Protein 8QJZ (pdb70)

Structure (mmCIF, N/CA/C/O backbone):
data_8QJZ
#
_entry.id   8QJZ
#
_cell.length_a   123.827
_cell.length_b   81.392
_cell.length_c   33.127
_cell.angle_alpha   90.00
_cell.angle_beta   100.32
_cell.angle_gamma   90.00
#
_symmetry.space_group_name_H-M   'C 1 2 1'
#
loop_
_entity.id
_entity.type
_entity.pdbx_description
1 polymer 'UDP-2,3-diacylglucosamine hydrolase'
2 non-polymer 'MANGANESE (II) ION'
3 non-polymer '(R)-((2R,3S,4R,5R,6R)-3-HYDROXY-2-(HYDROXYMETHYL)-5-((R)-3-HYDROXYTETRADECANAMIDO)-6-(PHOSPHONOOXY)TETRAHYDRO-2H-PYRAN-4-YL) 3-HYDROXYTETRADECANOATE'
4 water water
#
loop_
_atom_site.group_PDB
_atom_site.id
_atom_site.type_symbol
_atom_site.label_atom_id
_atom_site.label_alt_id
_atom_site.label_comp_id
_atom_site.label_asym_id
_atom_site.label_entity_id
_atom_site.label_seq_id
_atom_site.pdbx_PDB_ins_code
_atom_site.Cartn_x
_atom_site.Cartn_y
_atom_site.Cartn_z
_atom_site.occupancy
_atom_site.B_iso_or_equiv
_atom_site.auth_seq_id
_atom_site.auth_comp_id
_atom_site.auth_asym_id
_atom_site.auth_atom_id
_atom_site.pdbx_PDB_model_num
ATOM 1 N N . ALA A 1 2 ? 14.983 -0.723 5.318 1.00 19.71 2 ALA A N 1
ATOM 2 C CA . ALA A 1 2 ? 15.701 0.340 6.065 1.00 17.31 2 ALA A CA 1
ATOM 3 C C . ALA A 1 2 ? 17.194 0.052 6.073 1.00 16.20 2 ALA A C 1
ATOM 4 O O . ALA A 1 2 ? 17.616 -1.101 5.998 1.00 17.21 2 ALA A O 1
ATOM 6 N N . THR A 1 3 ? 17.967 1.126 6.184 1.00 14.85 3 THR A N 1
ATOM 7 C CA . THR A 1 3 ? 19.415 1.062 6.274 1.00 14.07 3 THR A CA 1
ATOM 8 C C . THR A 1 3 ? 19.825 1.526 7.672 1.00 13.68 3 THR A C 1
ATOM 9 O O . THR A 1 3 ? 19.290 2.504 8.180 1.00 13.85 3 THR A O 1
ATOM 13 N N . LEU A 1 4 ? 20.732 0.780 8.304 1.00 12.38 4 LEU A N 1
ATOM 14 C CA . LEU A 1 4 ? 21.065 1.006 9.707 1.00 12.04 4 LEU A CA 1
ATOM 15 C C . LEU A 1 4 ? 22.496 1.512 9.836 1.00 11.70 4 LEU A C 1
ATOM 16 O O . LEU A 1 4 ? 23.389 1.095 9.101 1.00 11.82 4 LEU A O 1
ATOM 21 N N . PHE A 1 5 ? 22.704 2.357 10.855 1.00 11.30 5 PHE A N 1
ATOM 22 C CA . PHE A 1 5 ? 24.001 2.925 11.186 1.00 10.69 5 PHE A CA 1
ATOM 23 C C . PHE A 1 5 ? 24.236 2.773 12.684 1.00 11.10 5 PHE A C 1
ATOM 24 O O . PHE A 1 5 ? 23.339 3.089 13.473 1.00 11.49 5 PHE A O 1
ATOM 32 N N . ILE A 1 6 ? 25.426 2.292 13.049 1.00 10.52 6 ILE A N 1
ATOM 33 C CA . ILE A 1 6 ? 25.848 2.196 14.436 1.00 10.44 6 ILE A CA 1
ATOM 34 C C . ILE A 1 6 ? 27.309 2.643 14.511 1.00 10.44 6 ILE A C 1
ATOM 35 O O . ILE A 1 6 ? 28.018 2.682 13.510 1.00 10.85 6 ILE A O 1
ATOM 40 N N . ALA A 1 7 ? 27.775 2.979 15.718 1.00 10.43 7 ALA A N 1
ATOM 41 C CA . ALA A 1 7 ? 29.163 3.362 15.942 1.00 10.72 7 ALA A CA 1
ATOM 42 C C . ALA A 1 7 ? 29.474 3.270 17.427 1.00 10.56 7 ALA A C 1
ATOM 43 O O . ALA A 1 7 ? 28.568 3.197 18.246 1.00 10.66 7 ALA A O 1
ATOM 45 N N . ASP A 1 8 ? 30.765 3.304 17.756 1.00 10.23 8 ASP A N 1
ATOM 46 C CA . ASP A 1 8 ? 31.188 3.535 19.132 1.00 10.11 8 ASP A CA 1
ATOM 47 C C . ASP A 1 8 ? 30.660 2.438 20.057 1.00 10.40 8 ASP A C 1
ATOM 48 O O . ASP A 1 8 ? 30.179 2.707 21.170 1.00 10.84 8 ASP A O 1
ATOM 53 N N . LEU A 1 9 ? 30.773 1.187 19.600 1.00 10.51 9 LEU A N 1
ATOM 54 C CA . LEU A 1 9 ? 30.454 0.040 20.442 1.00 11.21 9 LEU A CA 1
ATOM 55 C C . LEU A 1 9 ? 31.584 -0.224 21.435 1.00 11.75 9 LEU A C 1
ATOM 56 O O . LEU A 1 9 ? 31.332 -0.681 22.550 1.00 12.81 9 LEU A O 1
ATOM 61 N N . HIS A 1 10 ? 32.833 0.003 21.011 1.00 12.37 10 HIS A N 1
ATOM 62 C CA . HIS A 1 10 ? 34.003 -0.228 21.844 1.00 13.28 10 HIS A CA 1
ATOM 63 C C . HIS A 1 10 ? 33.975 -1.633 22.430 1.00 12.98 10 HIS A C 1
ATOM 64 O O . HIS A 1 10 ? 34.222 -1.835 23.621 1.00 13.94 10 HIS A O 1
ATOM 71 N N . LEU A 1 11 ? 33.722 -2.624 21.573 1.00 11.76 11 LEU A N 1
ATOM 72 C CA . LEU A 1 11 ? 33.586 -3.988 22.041 1.00 12.46 11 LEU A CA 1
ATOM 73 C C . LEU A 1 11 ? 34.876 -4.387 22.740 1.00 13.05 11 LEU A C 1
ATOM 74 O O . LEU A 1 11 ? 35.979 -4.122 22.298 1.00 12.60 11 LEU A O 1
ATOM 79 N N A CYS A 1 12 ? 34.704 -5.114 23.830 0.50 12.89 12 CYS A N 1
ATOM 80 C CA A CYS A 1 12 ? 35.826 -5.707 24.517 0.50 14.38 12 CYS A CA 1
ATOM 81 C C A CYS A 1 12 ? 35.268 -6.844 25.387 0.50 12.72 12 CYS A C 1
ATOM 82 O O A CYS A 1 12 ? 34.213 -6.674 25.998 0.50 12.79 12 CYS A O 1
ATOM 94 N N . VAL A 1 13 ? 36.291 -7.821 25.783 1.00 14.02 13 VAL A N 1
ATOM 95 C CA . VAL A 1 13 ? 35.872 -9.009 26.568 1.00 14.57 13 VAL A CA 1
ATOM 96 C C . VAL A 1 13 ? 35.166 -8.647 27.878 1.00 15.05 13 VAL A C 1
ATOM 97 O O . VAL A 1 13 ? 34.171 -9.282 28.227 1.00 15.40 13 VAL A O 1
ATOM 101 N N . GLU A 1 14 ? 35.653 -7.625 28.598 1.00 15.99 14 GLU A N 1
ATOM 102 C CA . GLU A 1 14 ? 35.155 -7.335 29.937 1.00 18.60 14 GLU A CA 1
ATOM 103 C C . GLU A 1 14 ? 34.021 -6.319 29.932 1.00 18.29 14 GLU A C 1
ATOM 104 O O . GLU A 1 14 ? 33.673 -5.788 30.984 1.00 19.42 14 GLU A O 1
ATOM 110 N N . GLU A 1 15 ? 33.363 -6.128 28.777 1.00 17.01 15 GLU A N 1
ATOM 111 C CA . GLU A 1 15 ? 32.083 -5.441 28.709 1.00 17.41 15 GLU A CA 1
ATOM 112 C C . GLU A 1 15 ? 31.080 -6.372 28.041 1.00 16.55 15 GLU A C 1
ATOM 113 O O . GLU A 1 15 ? 30.612 -6.128 26.929 1.00 15.19 15 GLU A O 1
ATOM 119 N N . PRO A 1 16 ? 30.721 -7.484 28.706 1.00 15.89 16 PRO A N 1
ATOM 120 C CA . PRO A 1 16 ? 29.906 -8.514 28.070 1.00 15.09 16 PRO A CA 1
ATOM 121 C C . PRO A 1 16 ? 28.488 -8.108 27.708 1.00 14.37 16 PRO A C 1
ATOM 122 O O . PRO A 1 16 ? 27.904 -8.697 26.818 1.00 14.02 16 PRO A O 1
ATOM 126 N N . ALA A 1 17 ? 27.924 -7.090 28.368 1.00 14.34 17 ALA A N 1
ATOM 127 C CA . ALA A 1 17 ? 26.576 -6.695 28.005 1.00 14.23 17 ALA A CA 1
ATOM 128 C C . ALA A 1 17 ? 26.575 -6.101 26.599 1.00 13.26 17 ALA A C 1
ATOM 129 O O . ALA A 1 17 ? 25.616 -6.270 25.860 1.00 14.03 17 ALA A O 1
ATOM 131 N N . ILE A 1 18 ? 27.645 -5.384 26.238 1.00 12.67 18 ILE A N 1
ATOM 132 C CA . ILE A 1 18 ? 27.722 -4.778 24.923 1.00 12.96 18 ILE A CA 1
ATOM 133 C C . ILE A 1 18 ? 27.866 -5.889 23.883 1.00 12.07 18 ILE A C 1
ATOM 134 O O . ILE A 1 18 ? 27.189 -5.851 22.857 1.00 12.12 18 ILE A O 1
ATOM 139 N N . THR A 1 19 ? 28.728 -6.874 24.158 1.00 11.69 19 THR A N 1
ATOM 140 C CA . THR A 1 19 ? 28.914 -7.974 23.224 1.00 11.67 19 THR A CA 1
ATOM 141 C C . THR A 1 19 ? 27.579 -8.678 22.971 1.00 11.20 19 THR A C 1
ATOM 142 O O . THR A 1 19 ? 27.212 -8.924 21.823 1.00 11.28 19 THR A O 1
ATOM 146 N N . ALA A 1 20 ? 26.835 -8.991 24.037 1.00 11.62 20 ALA A N 1
ATOM 147 C CA . ALA A 1 20 ? 25.572 -9.694 23.898 1.00 11.81 20 ALA A CA 1
ATOM 148 C C . ALA A 1 20 ? 24.551 -8.840 23.151 1.00 12.03 20 ALA A C 1
ATOM 149 O O . ALA A 1 20 ? 23.804 -9.339 22.326 1.00 11.99 20 ALA A O 1
ATOM 151 N N . GLY A 1 21 ? 24.532 -7.541 23.474 1.00 12.72 21 GLY A N 1
ATOM 152 C CA . GLY A 1 21 ? 23.630 -6.602 22.831 1.00 12.08 21 GLY A CA 1
ATOM 153 C C . GLY A 1 21 ? 23.894 -6.480 21.330 1.00 11.43 21 GLY A C 1
ATOM 154 O O . GLY A 1 21 ? 22.981 -6.412 20.517 1.00 11.79 21 GLY A O 1
ATOM 155 N N . PHE A 1 22 ? 25.180 -6.461 20.962 1.00 11.54 22 PHE A N 1
ATOM 156 C CA . PHE A 1 22 ? 25.560 -6.405 19.565 1.00 11.18 22 PHE A CA 1
ATOM 157 C C . PHE A 1 22 ? 25.165 -7.671 18.805 1.00 11.17 22 PHE A C 1
ATOM 158 O O . PHE A 1 22 ? 24.615 -7.586 17.721 1.00 11.21 22 PHE A O 1
ATOM 166 N N . LEU A 1 23 ? 25.406 -8.843 19.403 1.00 11.66 23 LEU A N 1
ATOM 167 C CA . LEU A 1 23 ? 25.004 -10.090 18.763 1.00 11.96 23 LEU A CA 1
ATOM 168 C C . LEU A 1 23 ? 23.490 -10.115 18.543 1.00 12.27 23 LEU A C 1
ATOM 169 O O . LEU A 1 23 ? 23.010 -10.565 17.506 1.00 12.12 23 LEU A O 1
ATOM 174 N N . ARG A 1 24 ? 22.733 -9.623 19.529 1.00 12.96 24 ARG A N 1
ATOM 175 C CA . ARG A 1 24 ? 21.283 -9.584 19.407 1.00 14.16 24 ARG A CA 1
ATOM 176 C C . ARG A 1 24 ? 20.866 -8.606 18.310 1.00 13.72 24 ARG A C 1
ATOM 177 O O . ARG A 1 24 ? 19.977 -8.894 17.511 1.00 13.70 24 ARG A O 1
ATOM 185 N N . PHE A 1 25 ? 21.520 -7.446 18.267 1.00 12.75 25 PHE A N 1
ATOM 186 C CA . PHE A 1 25 ? 21.264 -6.465 17.234 1.00 12.35 25 PHE A CA 1
ATOM 187 C C . PHE A 1 25 ? 21.476 -7.078 15.846 1.00 12.51 25 PHE A C 1
ATOM 188 O O . PHE A 1 25 ? 20.708 -6.833 14.913 1.00 12.96 25 PHE A O 1
ATOM 196 N N . LEU A 1 26 ? 22.573 -7.823 15.673 1.00 12.47 26 LEU A N 1
ATOM 197 C CA . LEU A 1 26 ? 22.855 -8.401 14.362 1.00 13.57 26 LEU A CA 1
ATOM 198 C C . LEU A 1 26 ? 21.754 -9.376 13.940 1.00 14.36 26 LEU A C 1
ATOM 199 O O . LEU A 1 26 ? 21.320 -9.345 12.785 1.00 15.75 26 LEU A O 1
ATOM 204 N N . ALA A 1 27 ? 21.313 -10.211 14.884 1.00 15.13 27 ALA A N 1
ATOM 205 C CA . ALA A 1 27 ? 20.330 -11.250 14.587 1.00 16.24 27 ALA A CA 1
ATOM 206 C C . ALA A 1 27 ? 18.928 -10.671 14.406 1.00 17.71 27 ALA A C 1
ATOM 207 O O . ALA A 1 27 ? 18.174 -11.183 13.577 1.00 20.91 27 ALA A O 1
ATOM 209 N N . GLU A 1 28 ? 18.560 -9.647 15.186 1.00 18.05 28 GLU A N 1
ATOM 210 C CA . GLU A 1 28 ? 17.184 -9.149 15.209 1.00 19.98 28 GLU A CA 1
ATOM 211 C C . GLU A 1 28 ? 16.969 -7.943 14.295 1.00 19.87 28 GLU A C 1
ATOM 212 O O . GLU A 1 28 ? 15.859 -7.756 13.795 1.00 21.96 28 GLU A O 1
ATOM 218 N N . GLU A 1 29 ? 17.960 -7.050 14.175 1.00 17.16 29 GLU A N 1
ATOM 219 C CA . GLU A 1 29 ? 17.798 -5.826 13.407 1.00 17.66 29 GLU A CA 1
ATOM 220 C C . GLU A 1 29 ? 18.574 -5.886 12.094 1.00 16.13 29 GLU A C 1
ATOM 221 O O . GLU A 1 29 ? 18.005 -5.638 11.035 1.00 16.12 29 GLU A O 1
ATOM 227 N N . ALA A 1 30 ? 19.877 -6.195 12.132 1.00 14.45 30 ALA A N 1
ATOM 228 C CA . ALA A 1 30 ? 20.669 -6.124 10.907 1.00 14.78 30 ALA A CA 1
ATOM 229 C C . ALA A 1 30 ? 20.141 -7.107 9.862 1.00 14.50 30 ALA A C 1
ATOM 230 O O . ALA A 1 30 ? 20.113 -6.804 8.682 1.00 15.44 30 ALA A O 1
ATOM 232 N N . ARG A 1 31 ? 19.747 -8.300 10.322 1.00 15.81 31 ARG A N 1
ATOM 233 C CA . ARG A 1 31 ? 19.277 -9.374 9.456 1.00 17.82 31 ARG A CA 1
ATOM 234 C C . ARG A 1 31 ? 18.117 -8.916 8.572 1.00 18.10 31 ARG A C 1
ATOM 235 O O . ARG A 1 31 ? 17.964 -9.428 7.463 1.00 18.55 31 ARG A O 1
ATOM 243 N N . LYS A 1 32 ? 17.287 -7.993 9.055 1.00 18.30 32 LYS A N 1
ATOM 244 C CA . LYS A 1 32 ? 16.113 -7.575 8.295 1.00 19.13 32 LYS A CA 1
ATOM 245 C C . LYS A 1 32 ? 16.337 -6.243 7.578 1.00 19.43 32 LYS A C 1
ATOM 246 O O . LYS A 1 32 ? 15.432 -5.749 6.896 1.00 20.57 32 LYS A O 1
ATOM 252 N N . ALA A 1 33 ? 17.548 -5.680 7.667 1.00 16.64 33 ALA A N 1
ATOM 253 C CA . ALA A 1 33 ? 17.843 -4.405 7.042 1.00 15.79 33 ALA A CA 1
ATOM 254 C C . ALA A 1 33 ? 18.279 -4.595 5.594 1.00 15.69 33 ALA A C 1
ATOM 255 O O . ALA A 1 33 ? 18.587 -5.702 5.174 1.00 16.10 33 ALA A O 1
ATOM 257 N N . ASP A 1 34 ? 18.365 -3.495 4.848 1.00 15.08 34 ASP A N 1
ATOM 258 C CA . ASP A 1 34 ? 18.925 -3.491 3.508 1.00 15.83 34 ASP A CA 1
ATOM 259 C C . ASP A 1 34 ? 20.458 -3.488 3.517 1.00 15.18 34 ASP A C 1
ATOM 260 O O . ASP A 1 34 ? 21.100 -3.972 2.587 1.00 16.62 34 ASP A O 1
ATOM 265 N N . ALA A 1 35 ? 21.038 -2.839 4.535 1.00 13.98 35 ALA A N 1
ATOM 266 C CA . ALA A 1 35 ? 22.475 -2.682 4.682 1.00 13.34 35 ALA A CA 1
ATOM 267 C C . ALA A 1 35 ? 22.742 -2.215 6.106 1.00 12.79 35 ALA A C 1
ATOM 268 O O . ALA A 1 35 ? 21.868 -1.619 6.733 1.00 13.26 35 ALA A O 1
ATOM 270 N N . LEU A 1 36 ? 23.962 -2.485 6.572 1.00 12.12 36 LEU A N 1
ATOM 271 C CA . LEU A 1 36 ? 24.442 -2.024 7.863 1.00 11.93 36 LEU A CA 1
ATOM 272 C C . LEU A 1 36 ? 25.748 -1.271 7.674 1.00 11.80 36 LEU A C 1
ATOM 273 O O . LEU A 1 36 ? 26.674 -1.804 7.071 1.00 11.63 36 LEU A O 1
ATOM 278 N N . TYR A 1 37 ? 25.824 -0.073 8.255 1.00 11.05 37 TYR A N 1
ATOM 279 C CA . TYR A 1 37 ? 27.027 0.739 8.254 1.00 11.41 37 TYR A CA 1
ATOM 280 C C . TYR A 1 37 ? 27.509 0.905 9.693 1.00 11.30 37 TYR A C 1
ATOM 281 O O . TYR A 1 37 ? 26.745 1.345 10.552 1.00 12.07 37 TYR A O 1
ATOM 290 N N . ILE A 1 38 ? 28.786 0.580 9.921 1.00 11.26 38 ILE A N 1
ATOM 291 C CA . ILE A 1 38 ? 29.429 0.699 11.222 1.00 11.21 38 ILE A CA 1
ATOM 292 C C . ILE A 1 38 ? 30.451 1.824 11.117 1.00 11.00 38 ILE A C 1
ATOM 293 O O . ILE A 1 38 ? 31.466 1.663 10.440 1.00 11.46 38 ILE A O 1
ATOM 298 N N . LEU A 1 39 ? 30.169 2.965 11.762 1.00 10.41 39 LEU A N 1
ATOM 299 C CA . LEU A 1 39 ? 30.929 4.179 11.525 1.00 11.17 39 LEU A CA 1
ATOM 300 C C . LEU A 1 39 ? 32.026 4.314 12.582 1.00 11.35 39 LEU A C 1
ATOM 301 O O . LEU A 1 39 ? 32.169 5.370 13.172 1.00 12.08 39 LEU A O 1
ATOM 306 N N . GLY A 1 40 ? 32.794 3.257 12.785 1.00 11.36 40 GLY A N 1
ATOM 307 C CA . GLY A 1 40 ? 34.025 3.335 13.539 1.00 10.71 40 GLY A CA 1
ATOM 308 C C . GLY A 1 40 ? 33.873 3.044 15.024 1.00 10.82 40 GLY A C 1
ATOM 309 O O . GLY A 1 40 ? 32.790 3.159 15.598 1.00 11.27 40 GLY A O 1
ATOM 310 N N . ASP A 1 41 ? 34.990 2.708 15.662 1.00 10.87 41 ASP A N 1
ATOM 311 C CA . ASP A 1 41 ? 35.050 2.367 17.075 1.00 10.50 41 ASP A CA 1
ATOM 312 C C . ASP A 1 41 ? 34.106 1.197 17.337 1.00 10.55 41 ASP A C 1
ATOM 313 O O . ASP A 1 41 ? 33.403 1.149 18.338 1.00 10.99 41 ASP A O 1
ATOM 318 N N . LEU A 1 42 ? 34.159 0.196 16.453 1.00 10.29 42 LEU A N 1
ATOM 319 C CA . LEU A 1 42 ? 33.509 -1.075 16.719 1.00 10.68 42 LEU A CA 1
ATOM 320 C C . LEU A 1 42 ? 34.184 -1.765 17.903 1.00 10.48 42 LEU A C 1
ATOM 321 O O . LEU A 1 42 ? 33.511 -2.398 18.723 1.00 11.39 42 LEU A O 1
ATOM 326 N N . PHE A 1 43 ? 35.524 -1.673 17.968 1.00 10.87 43 PHE A N 1
ATOM 327 C CA . PHE A 1 43 ? 36.313 -2.291 19.026 1.00 11.34 43 PHE A CA 1
ATOM 328 C C . PHE A 1 43 ? 36.939 -1.230 19.928 1.00 12.47 43 PHE A C 1
ATOM 329 O O . PHE A 1 43 ? 37.222 -0.116 19.498 1.00 12.58 43 PHE A O 1
ATOM 337 N N . GLU A 1 44 ? 37.197 -1.641 21.170 1.00 13.25 44 GLU A N 1
ATOM 338 C CA . GLU A 1 44 ? 37.812 -0.781 22.169 1.00 14.59 44 GLU A CA 1
ATOM 339 C C . GLU A 1 44 ? 39.193 -0.319 21.691 1.00 14.53 44 GLU A C 1
ATOM 340 O O . GLU A 1 44 ? 39.607 0.815 21.962 1.00 14.44 44 GLU A O 1
ATOM 346 N N . ALA A 1 45 ? 39.925 -1.216 21.030 1.00 14.07 45 ALA A N 1
ATOM 347 C CA . ALA A 1 45 ? 41.202 -0.905 20.434 1.00 14.50 45 ALA A CA 1
ATOM 348 C C . ALA A 1 45 ? 41.504 -1.980 19.396 1.00 14.89 45 ALA A C 1
ATOM 349 O O . ALA A 1 45 ? 40.998 -3.096 19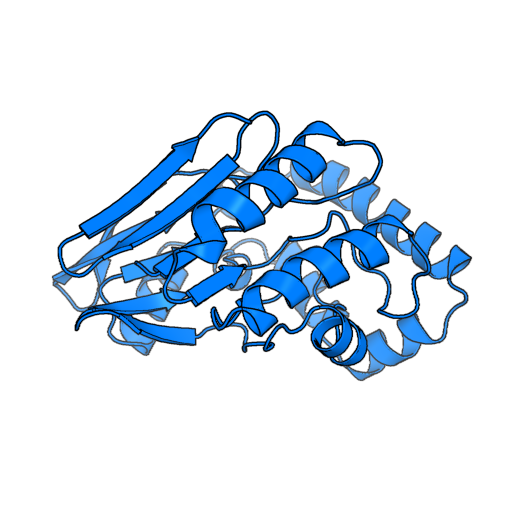.499 1.00 17.17 45 ALA A O 1
ATOM 351 N N . TRP A 1 46 ? 42.290 -1.648 18.385 1.00 13.29 46 TRP A N 1
ATOM 352 C CA . TRP A 1 46 ? 42.757 -2.619 17.409 1.00 13.29 46 TRP A CA 1
ATOM 353 C C . TRP A 1 46 ? 44.265 -2.480 17.287 1.00 13.99 46 TRP A C 1
ATOM 354 O O . TRP A 1 46 ? 44.746 -1.377 17.049 1.00 14.42 46 TRP A O 1
ATOM 365 N N A ILE A 1 47 ? 44.982 -3.587 17.459 0.50 14.01 47 ILE A N 1
ATOM 366 N N B ILE A 1 47 ? 44.986 -3.597 17.422 0.50 13.69 47 ILE A N 1
ATOM 367 C CA A ILE A 1 47 ? 46.433 -3.556 17.362 0.50 14.43 47 ILE A CA 1
ATOM 368 C CA B ILE A 1 47 ? 46.445 -3.590 17.368 0.50 13.86 47 ILE A CA 1
ATOM 369 C C A ILE A 1 47 ? 46.911 -4.494 16.258 0.50 14.07 47 ILE A C 1
ATOM 370 C C B ILE A 1 47 ? 46.947 -4.346 16.137 0.50 13.84 47 ILE A C 1
ATOM 371 O O A ILE A 1 47 ? 48.096 -4.840 16.244 0.50 13.96 47 ILE A O 1
ATOM 372 O O B ILE A 1 47 ? 48.160 -4.421 15.889 0.50 12.99 47 ILE A O 1
ATOM 381 N N . GLY A 1 48 ? 46.028 -4.839 15.308 1.00 14.17 48 GLY A N 1
ATOM 382 C CA . GLY A 1 48 ? 46.385 -5.641 14.151 1.00 14.13 48 GLY A CA 1
ATOM 383 C C . GLY A 1 48 ? 45.442 -6.828 13.953 1.00 13.69 48 GLY A C 1
ATOM 384 O O . GLY A 1 48 ? 44.936 -7.399 14.919 1.00 13.46 48 GLY A O 1
ATOM 385 N N . ASP A 1 49 ? 45.246 -7.180 12.679 1.00 14.50 49 ASP A N 1
ATOM 386 C CA . ASP A 1 49 ? 44.348 -8.257 12.290 1.00 14.44 49 ASP A CA 1
ATOM 387 C C . ASP A 1 49 ? 44.835 -9.636 12.760 1.00 15.84 49 ASP A C 1
ATOM 388 O O . ASP A 1 49 ? 44.015 -10.552 12.850 1.00 16.84 49 ASP A O 1
ATOM 393 N N . ASP A 1 50 ? 46.136 -9.774 13.051 1.00 15.93 50 ASP A N 1
ATOM 394 C CA . ASP A 1 50 ? 46.713 -11.012 13.561 1.00 16.15 50 ASP A CA 1
ATOM 395 C C . ASP A 1 50 ? 46.411 -11.229 15.046 1.00 16.08 50 ASP A C 1
ATOM 396 O O . ASP A 1 50 ? 46.800 -12.252 15.602 1.00 17.08 50 ASP A O 1
ATOM 401 N N . ASP A 1 51 ? 45.677 -10.322 15.693 1.00 14.69 51 ASP A N 1
ATOM 402 C CA . ASP A 1 51 ? 45.380 -10.455 17.101 1.00 14.35 51 ASP A CA 1
ATOM 403 C C . ASP A 1 51 ? 44.534 -11.708 17.331 1.00 14.68 51 ASP A C 1
ATOM 404 O O . ASP A 1 51 ? 43.469 -11.857 16.722 1.00 14.69 51 ASP A O 1
ATOM 409 N N . PRO A 1 52 ? 44.968 -12.656 18.193 1.00 14.23 52 PRO A N 1
ATOM 410 C CA . PRO A 1 52 ? 44.217 -13.894 18.407 1.00 14.41 52 PRO A CA 1
ATOM 411 C C . PRO A 1 52 ? 43.027 -13.786 19.358 1.00 15.06 52 PRO A C 1
ATOM 412 O O . PRO A 1 52 ? 42.416 -14.801 19.689 1.00 15.93 52 PRO A O 1
ATOM 416 N N . ASN A 1 53 ? 42.708 -12.576 19.835 1.00 13.51 53 ASN A N 1
ATOM 417 C CA . ASN A 1 53 ? 41.583 -12.372 20.738 1.00 13.30 53 ASN A CA 1
ATOM 418 C C . ASN A 1 53 ? 40.336 -13.144 20.291 1.00 13.01 53 ASN A C 1
ATOM 419 O O . ASN A 1 53 ? 39.793 -12.915 19.208 1.00 13.64 53 ASN A O 1
ATOM 424 N N . PRO A 1 54 ? 39.844 -14.115 21.100 1.00 12.82 54 PRO A N 1
ATOM 425 C CA . PRO A 1 54 ? 38.665 -14.889 20.724 1.00 13.38 54 PRO A CA 1
ATOM 426 C C . PRO A 1 54 ? 37.447 -14.022 20.437 1.00 12.54 54 PRO A C 1
ATOM 427 O O . PRO A 1 54 ? 36.612 -14.391 19.622 1.00 12.75 54 PRO A O 1
ATOM 431 N N . LEU A 1 55 ? 37.338 -12.852 21.086 1.00 12.47 55 LEU A N 1
ATOM 432 C CA . LEU A 1 55 ? 36.246 -11.944 20.777 1.00 12.30 55 LEU A CA 1
ATOM 433 C C . LEU A 1 55 ? 36.230 -11.599 19.289 1.00 12.03 55 LEU A C 1
ATOM 434 O O . LEU A 1 55 ? 35.174 -11.494 18.689 1.00 11.99 55 LEU A O 1
ATOM 439 N N . HIS A 1 56 ? 37.406 -11.396 18.693 1.00 10.71 56 HIS A N 1
ATOM 440 C CA . HIS A 1 56 ? 37.476 -11.002 17.295 1.00 11.37 56 HIS A CA 1
ATOM 441 C C . HIS A 1 56 ? 36.932 -12.113 16.411 1.00 11.09 56 HIS A C 1
ATOM 442 O O . HIS A 1 56 ? 36.272 -11.844 15.420 1.00 11.36 56 HIS A O 1
ATOM 449 N N . ARG A 1 57 ? 37.203 -13.372 16.760 1.00 11.37 57 ARG A N 1
ATOM 450 C CA . ARG A 1 57 ? 36.741 -14.501 15.966 1.00 11.57 57 ARG A CA 1
ATOM 451 C C . ARG A 1 57 ? 35.213 -14.534 15.976 1.00 11.37 57 ARG A C 1
ATOM 452 O O . ARG A 1 57 ? 34.557 -14.657 14.927 1.00 11.49 57 ARG A O 1
ATOM 460 N N . GLN A 1 58 ? 34.633 -14.438 17.184 1.00 11.04 58 GLN A N 1
ATOM 461 C CA . GLN A 1 58 ? 33.185 -14.558 17.331 1.00 10.83 58 GLN A CA 1
ATOM 462 C C . GLN A 1 58 ? 32.480 -13.365 16.678 1.00 10.72 58 GLN A C 1
ATOM 463 O O . GLN A 1 58 ? 31.454 -13.516 15.995 1.00 11.26 58 GLN A O 1
ATOM 469 N N . MET A 1 59 ? 33.018 -12.153 16.867 1.00 10.57 59 MET A N 1
ATOM 470 C CA . MET A 1 59 ? 32.411 -10.974 16.263 1.00 10.95 59 MET A CA 1
ATOM 471 C C . MET A 1 59 ? 32.508 -11.053 14.734 1.00 10.59 59 MET A C 1
ATOM 472 O O . MET A 1 59 ? 31.546 -10.720 14.042 1.00 10.91 59 MET A O 1
ATOM 477 N N . ALA A 1 60 ? 33.663 -11.461 14.200 1.00 11.22 60 ALA A N 1
ATOM 478 C CA . ALA A 1 60 ? 33.797 -11.579 12.752 1.00 10.67 60 ALA A CA 1
ATOM 479 C C . ALA A 1 60 ? 32.760 -12.551 12.189 1.00 10.98 60 ALA A C 1
ATOM 480 O O . ALA A 1 60 ? 32.120 -12.267 11.184 1.00 11.64 60 ALA A O 1
ATOM 482 N N . ALA A 1 61 ? 32.595 -13.708 12.827 1.00 11.60 61 ALA A N 1
ATOM 483 C CA . ALA A 1 61 ? 31.669 -14.712 12.320 1.00 11.76 61 ALA A CA 1
ATOM 484 C C . ALA A 1 61 ? 30.233 -14.173 12.357 1.00 11.01 61 ALA A C 1
ATOM 485 O O . ALA A 1 61 ? 29.426 -14.423 11.461 1.00 11.92 61 ALA A O 1
ATOM 487 N N . ALA A 1 62 ? 29.899 -13.400 13.395 1.00 11.35 62 ALA A N 1
ATOM 488 C CA . ALA A 1 62 ? 28.532 -12.913 13.549 1.00 11.07 62 ALA A CA 1
ATOM 489 C C . ALA A 1 62 ? 28.211 -11.836 12.505 1.00 10.99 62 ALA A C 1
ATOM 490 O O . ALA A 1 62 ? 27.106 -11.803 11.951 1.00 11.55 62 ALA A O 1
ATOM 492 N N . ILE A 1 63 ? 29.184 -10.970 12.193 1.00 10.76 63 ILE A N 1
ATOM 493 C CA . ILE A 1 63 ? 29.007 -9.963 11.168 1.00 11.11 63 ILE A CA 1
ATOM 494 C C . ILE A 1 63 ? 28.938 -10.662 9.805 1.00 11.14 63 ILE A C 1
ATOM 495 O O . ILE A 1 63 ? 28.087 -10.325 8.970 1.00 11.93 63 ILE A O 1
ATOM 500 N N . LYS A 1 64 ? 29.816 -11.644 9.577 1.00 11.90 64 LYS A N 1
ATOM 501 C CA . LYS A 1 64 ? 29.850 -12.326 8.294 1.00 12.57 64 LYS A CA 1
ATOM 502 C C . LYS A 1 64 ? 28.544 -13.081 8.056 1.00 12.68 64 LYS A C 1
ATOM 503 O O . LYS A 1 64 ? 28.083 -13.175 6.920 1.00 14.03 64 LYS A O 1
ATOM 509 N N . ALA A 1 65 ? 27.900 -13.581 9.111 1.00 12.69 65 ALA A N 1
ATOM 510 C CA . ALA A 1 65 ? 26.624 -14.251 8.924 1.00 13.87 65 ALA A CA 1
ATOM 511 C C . ALA A 1 65 ? 25.577 -13.278 8.401 1.00 14.31 65 ALA A C 1
ATOM 512 O O . ALA A 1 65 ? 24.688 -13.667 7.640 1.00 15.99 65 ALA A O 1
ATOM 514 N N . VAL A 1 66 ? 25.651 -12.009 8.804 1.00 13.47 66 VAL A N 1
ATOM 515 C CA . VAL A 1 66 ? 24.710 -11.019 8.291 1.00 14.04 66 VAL A CA 1
ATOM 516 C C . VAL A 1 66 ? 24.959 -10.784 6.805 1.00 14.27 66 VAL A C 1
ATOM 517 O O . VAL A 1 66 ? 23.998 -10.780 6.017 1.00 15.65 66 VAL A O 1
ATOM 521 N N . SER A 1 67 ? 26.211 -10.526 6.401 1.00 14.52 67 SER A N 1
ATOM 522 C CA . SER A 1 67 ? 26.425 -10.241 4.989 1.00 16.22 67 SER A CA 1
ATOM 523 C C . SER A 1 67 ? 26.224 -11.503 4.154 1.00 17.46 67 SER A C 1
ATOM 524 O O . SER A 1 67 ? 25.775 -11.399 3.020 1.00 18.31 67 SER A O 1
ATOM 527 N N . ASP A 1 68 ? 26.531 -12.692 4.687 1.00 16.21 68 ASP A N 1
ATOM 528 C CA . ASP A 1 68 ? 26.276 -13.910 3.925 1.00 16.89 68 ASP A CA 1
ATOM 529 C C . ASP A 1 68 ? 24.776 -14.130 3.729 1.00 19.35 68 ASP A C 1
ATOM 530 O O . ASP A 1 68 ? 24.385 -14.873 2.817 1.00 22.97 68 ASP A O 1
ATOM 535 N N . SER A 1 69 ? 23.930 -13.533 4.583 1.00 19.91 69 SER A N 1
ATOM 536 C CA . SER A 1 69 ? 22.478 -13.631 4.477 1.00 19.76 69 SER A CA 1
ATOM 537 C C . SER A 1 69 ? 21.919 -12.643 3.455 1.00 21.03 69 SER A C 1
ATOM 538 O O . SER A 1 69 ? 20.699 -12.624 3.274 1.00 23.87 69 SER A O 1
ATOM 541 N N . GLY A 1 70 ? 22.786 -11.827 2.830 1.00 19.62 70 GLY A N 1
ATOM 542 C CA . GLY A 1 70 ? 22.390 -10.868 1.806 1.00 19.71 70 GLY A CA 1
ATOM 543 C C . GLY A 1 70 ? 22.296 -9.407 2.266 1.00 19.26 70 GLY A C 1
ATOM 544 O O . GLY A 1 70 ? 21.821 -8.563 1.504 1.00 20.97 70 GLY A O 1
ATOM 545 N N . VAL A 1 71 ? 22.772 -9.091 3.479 1.00 16.88 71 VAL A N 1
ATOM 546 C CA . VAL A 1 71 ? 22.727 -7.730 4.000 1.00 16.02 71 VAL A CA 1
ATOM 547 C C . VAL A 1 71 ? 24.164 -7.226 4.044 1.00 14.16 71 VAL A C 1
ATOM 548 O O . VAL A 1 71 ? 24.945 -7.606 4.931 1.00 14.66 71 VAL A O 1
ATOM 552 N N . PRO A 1 72 ? 24.598 -6.375 3.098 1.00 14.98 72 PRO A N 1
ATOM 553 C CA . PRO A 1 72 ? 25.975 -5.916 3.083 1.00 14.73 72 PRO A CA 1
ATOM 554 C C . PRO A 1 72 ? 26.303 -5.081 4.323 1.00 13.37 72 PRO A C 1
ATOM 555 O O . PRO A 1 72 ? 25.468 -4.323 4.822 1.00 13.22 72 PRO A O 1
ATOM 559 N N . CYS A 1 73 ? 27.530 -5.253 4.804 1.00 13.60 73 CYS A N 1
ATOM 560 C CA . CYS A 1 73 ? 28.022 -4.624 6.014 1.00 12.90 73 CYS A CA 1
ATOM 561 C C . CYS A 1 73 ? 29.250 -3.807 5.646 1.00 13.50 73 CYS A C 1
ATOM 562 O O . CYS A 1 73 ? 30.136 -4.333 4.978 1.00 15.95 73 CYS A O 1
ATOM 565 N N . TYR A 1 74 ? 29.249 -2.523 6.018 1.00 12.18 74 TYR A N 1
ATOM 566 C CA . TYR A 1 74 ? 30.289 -1.587 5.636 1.00 12.16 74 TYR A CA 1
ATOM 567 C C . TYR A 1 74 ? 30.903 -1.002 6.897 1.00 12.01 74 TYR A C 1
ATOM 568 O O . TYR A 1 74 ? 30.208 -0.851 7.900 1.00 13.01 74 TYR A O 1
ATOM 577 N N . PHE A 1 75 ? 32.176 -0.637 6.814 1.00 11.87 75 PHE A N 1
ATOM 578 C CA . PHE A 1 75 ? 32.931 -0.157 7.964 1.00 11.71 75 PHE A CA 1
ATOM 579 C C . PHE A 1 75 ? 33.739 1.077 7.586 1.00 12.36 75 PHE A C 1
ATOM 580 O O . PHE A 1 75 ? 34.510 1.039 6.626 1.00 12.32 75 PHE A O 1
ATOM 588 N N . ILE A 1 76 ? 33.537 2.161 8.362 1.00 11.30 76 ILE A N 1
ATOM 589 C CA . ILE A 1 76 ? 34.436 3.308 8.383 1.00 12.40 76 ILE A CA 1
ATOM 590 C C . ILE A 1 76 ? 35.231 3.229 9.676 1.00 12.08 76 ILE A C 1
ATOM 591 O O . ILE A 1 76 ? 34.689 2.976 10.754 1.00 12.28 76 ILE A O 1
ATOM 596 N N . HIS A 1 77 ? 36.541 3.427 9.564 1.00 11.43 77 HIS A N 1
ATOM 597 C CA . HIS A 1 77 ? 37.405 3.323 10.721 1.00 12.47 77 HIS A CA 1
ATOM 598 C C . HIS A 1 77 ? 37.126 4.417 11.746 1.00 12.02 77 HIS A C 1
ATOM 599 O O . HIS A 1 77 ? 36.847 5.562 11.399 1.00 13.45 77 HIS A O 1
ATOM 606 N N . GLY A 1 78 ? 37.333 4.060 13.013 1.00 11.33 78 GLY A N 1
ATOM 607 C CA . GLY A 1 78 ? 37.361 5.020 14.103 1.00 11.81 78 GLY A CA 1
ATOM 608 C C . GLY A 1 78 ? 38.779 5.294 14.573 1.00 12.48 78 GLY A C 1
ATOM 609 O O . GLY A 1 78 ? 39.742 4.747 14.037 1.00 13.62 78 GLY A O 1
ATOM 610 N N . ASN A 1 79 ? 38.910 6.146 15.584 1.00 12.09 79 ASN A N 1
ATOM 611 C CA . ASN A 1 79 ? 40.213 6.386 16.192 1.00 12.89 79 ASN A CA 1
ATOM 612 C C . ASN A 1 79 ? 40.683 5.189 17.012 1.00 13.64 79 ASN A C 1
ATOM 613 O O . ASN A 1 79 ? 41.888 5.071 17.255 1.00 13.66 79 ASN A O 1
ATOM 618 N N . ARG A 1 80 ? 39.777 4.318 17.472 1.00 12.48 80 ARG A N 1
ATOM 619 C CA . ARG A 1 80 ? 40.200 3.148 18.229 1.00 12.73 80 ARG A CA 1
ATOM 620 C C . ARG A 1 80 ? 40.686 2.032 17.315 1.00 12.50 80 ARG A C 1
ATOM 621 O O . ARG A 1 80 ? 41.509 1.220 17.750 1.00 13.44 80 ARG A O 1
ATOM 629 N N . ASP A 1 81 ? 40.163 1.954 16.086 1.00 11.69 81 ASP A N 1
ATOM 630 C CA . ASP A 1 81 ? 40.310 0.746 15.288 1.00 11.69 81 ASP A CA 1
ATOM 631 C C . ASP A 1 81 ? 40.738 1.045 13.857 1.00 12.07 81 ASP A C 1
ATOM 632 O O . ASP A 1 81 ? 40.440 0.289 12.950 1.00 12.66 81 ASP A O 1
ATOM 637 N N . PHE A 1 82 ? 41.552 2.095 13.673 1.00 12.52 82 PHE A N 1
ATOM 638 C CA . PHE A 1 82 ? 42.033 2.478 12.353 1.00 12.41 82 PHE A CA 1
ATOM 639 C C . PHE A 1 82 ? 42.966 1.424 11.735 1.00 12.48 82 PHE A C 1
ATOM 640 O O . PHE A 1 82 ? 43.153 1.408 10.525 1.00 14.67 82 PHE A O 1
ATOM 648 N N . LEU A 1 83 ? 43.518 0.514 12.550 1.00 12.81 83 LEU A N 1
ATOM 649 C CA . LEU A 1 83 ? 44.364 -0.544 12.005 1.00 13.69 83 LEU A CA 1
ATOM 650 C C . LEU A 1 83 ? 43.564 -1.719 11.470 1.00 13.98 83 LEU A C 1
ATOM 651 O O . LEU A 1 83 ? 44.137 -2.649 10.907 1.00 15.57 83 LEU A O 1
ATOM 656 N N . LEU A 1 84 ? 42.243 -1.724 11.659 1.00 13.04 84 LEU A N 1
ATOM 657 C CA . LEU A 1 84 ? 41.467 -2.853 11.171 1.00 12.97 84 LEU A CA 1
ATOM 658 C C . LEU A 1 84 ? 41.629 -2.944 9.656 1.00 13.91 84 LEU A C 1
ATOM 659 O O . LEU A 1 84 ? 41.382 -1.993 8.930 1.00 14.45 84 LEU A O 1
ATOM 664 N N . GLY A 1 85 ? 42.058 -4.108 9.171 1.00 13.90 85 GLY A N 1
ATOM 665 C CA . GLY A 1 85 ? 42.544 -4.246 7.805 1.00 14.46 85 GLY A CA 1
ATOM 666 C C . GLY A 1 85 ? 41.742 -5.213 6.939 1.00 14.30 85 GLY A C 1
ATOM 667 O O . GLY A 1 85 ? 40.673 -5.698 7.295 1.00 13.69 85 GLY A O 1
ATOM 668 N N . LYS A 1 86 ? 42.316 -5.528 5.773 1.00 15.30 86 LYS A N 1
ATOM 669 C CA . LYS A 1 86 ? 41.628 -6.324 4.772 1.00 16.06 86 LYS A CA 1
ATOM 670 C C . LYS A 1 86 ? 41.469 -7.770 5.236 1.00 14.69 86 LYS A C 1
ATOM 671 O O . LYS A 1 86 ? 40.512 -8.416 4.844 1.00 14.97 86 LYS A O 1
ATOM 677 N N . ARG A 1 87 ? 42.391 -8.265 6.068 1.00 14.54 87 ARG A N 1
ATOM 678 C CA . ARG A 1 87 ? 42.300 -9.642 6.536 1.00 15.61 87 ARG A CA 1
ATOM 679 C C . ARG A 1 87 ? 41.066 -9.771 7.435 1.00 14.36 87 ARG A C 1
ATOM 680 O O . ARG A 1 87 ? 40.272 -10.690 7.273 1.00 14.55 87 ARG A O 1
ATOM 688 N N . PHE A 1 88 ? 40.899 -8.826 8.359 1.00 13.50 88 PHE A N 1
ATOM 689 C CA . PHE A 1 88 ? 39.748 -8.893 9.249 1.00 12.84 88 PHE A CA 1
ATOM 690 C C . PHE A 1 88 ? 38.467 -8.548 8.494 1.00 12.78 88 PHE A C 1
ATOM 691 O O . PHE A 1 88 ? 37.431 -9.135 8.778 1.00 13.04 88 PHE A O 1
ATOM 699 N N . ALA A 1 89 ? 38.533 -7.646 7.503 1.00 12.88 89 ALA A N 1
ATOM 700 C CA . ALA A 1 89 ? 37.372 -7.367 6.681 1.00 12.67 89 ALA A CA 1
ATOM 701 C C . ALA A 1 89 ? 36.903 -8.634 5.970 1.00 13.52 89 ALA A C 1
ATOM 702 O O . ALA A 1 89 ? 35.705 -8.872 5.883 1.00 13.73 89 ALA A O 1
ATOM 704 N N . ARG A 1 90 ? 37.852 -9.443 5.482 1.00 14.23 90 ARG A N 1
ATOM 705 C CA . ARG A 1 90 ? 37.475 -10.683 4.823 1.00 14.86 90 ARG A CA 1
ATOM 706 C C . ARG A 1 90 ? 36.856 -11.662 5.821 1.00 13.75 90 ARG A C 1
ATOM 707 O O . ARG A 1 90 ? 35.857 -12.297 5.517 1.00 14.59 90 ARG A O 1
ATOM 715 N N . GLU A 1 91 ? 37.447 -11.775 7.010 1.00 12.59 91 GLU A N 1
ATOM 716 C CA . GLU A 1 91 ? 36.940 -12.684 8.023 1.00 12.50 91 GLU A CA 1
ATOM 717 C C . GLU A 1 91 ? 35.515 -12.311 8.426 1.00 12.69 91 GLU A C 1
ATOM 718 O O . GLU A 1 91 ? 34.703 -13.186 8.751 1.00 12.81 91 GLU A O 1
ATOM 724 N N . SER A 1 92 ? 35.256 -11.004 8.481 1.00 12.52 92 SER A N 1
ATOM 725 C CA . SER A 1 92 ? 33.998 -10.484 8.980 1.00 12.36 92 SER A CA 1
ATOM 726 C C . SER A 1 92 ? 32.987 -10.200 7.865 1.00 13.13 92 SER A C 1
ATOM 727 O O . SER A 1 92 ? 31.869 -9.781 8.144 1.00 13.48 92 SER A O 1
ATOM 730 N N . GLY A 1 93 ? 33.361 -10.400 6.599 1.00 13.54 93 GLY A N 1
ATOM 731 C CA . GLY A 1 93 ? 32.506 -10.061 5.465 1.00 14.07 93 GLY A CA 1
ATOM 732 C C . GLY A 1 93 ? 32.113 -8.582 5.419 1.00 15.64 93 GLY A C 1
ATOM 733 O O . GLY A 1 93 ? 30.999 -8.276 5.000 1.00 19.51 93 GLY A O 1
ATOM 734 N N . MET A 1 94 ? 33.012 -7.684 5.829 1.00 14.17 94 MET A N 1
ATOM 735 C CA . MET A 1 94 ? 32.746 -6.258 5.759 1.00 14.36 94 MET A CA 1
ATOM 736 C C . MET A 1 94 ? 33.476 -5.651 4.569 1.00 14.80 94 MET A C 1
ATOM 737 O O . MET A 1 94 ? 34.574 -6.076 4.223 1.00 15.22 94 MET A O 1
ATOM 742 N N . THR A 1 95 ? 32.858 -4.627 3.970 1.00 14.50 95 THR A N 1
ATOM 743 C CA . THR A 1 95 ? 33.515 -3.772 3.000 1.00 15.42 95 THR A CA 1
ATOM 744 C C . THR A 1 95 ? 34.049 -2.544 3.718 1.00 13.61 95 THR A C 1
ATOM 745 O O . THR A 1 95 ? 33.289 -1.854 4.401 1.00 14.58 95 THR A O 1
ATOM 749 N N . LEU A 1 96 ? 35.341 -2.265 3.553 1.00 13.19 96 LEU A N 1
ATOM 750 C CA . LEU A 1 96 ? 35.971 -1.087 4.124 1.00 13.64 96 LEU A CA 1
ATOM 751 C C . LEU A 1 96 ? 35.713 0.131 3.251 1.00 14.40 96 LEU A C 1
ATOM 752 O O . LEU A 1 96 ? 35.870 0.095 2.033 1.00 15.59 96 LEU A O 1
ATOM 757 N N . LEU A 1 97 ? 35.317 1.221 3.919 1.00 13.24 97 LEU A N 1
ATOM 758 C CA . LEU A 1 97 ? 34.985 2.473 3.251 1.00 13.76 97 LEU A CA 1
ATOM 759 C C . LEU A 1 97 ? 36.058 3.514 3.556 1.00 14.00 97 LEU A C 1
ATOM 760 O O . LEU A 1 97 ? 36.781 3.427 4.538 1.00 14.89 97 LEU A O 1
ATOM 765 N N . PRO A 1 98 ? 36.138 4.588 2.751 1.00 14.38 98 PRO A N 1
ATOM 766 C CA . PRO A 1 98 ? 36.986 5.727 3.086 1.00 14.89 98 PRO A CA 1
ATOM 767 C C . PRO A 1 98 ? 36.411 6.532 4.250 1.00 16.13 98 PRO A C 1
ATOM 768 O O . PRO A 1 98 ? 35.312 6.258 4.733 1.00 15.56 98 PRO A O 1
ATOM 772 N N . GLU A 1 99 ? 37.139 7.567 4.669 1.00 16.21 99 GLU A N 1
ATOM 773 C CA . GLU A 1 99 ? 36.822 8.273 5.901 1.00 17.56 99 GLU A CA 1
ATOM 774 C C . GLU A 1 99 ? 35.546 9.103 5.747 1.00 17.56 99 GLU A C 1
ATOM 775 O O . GLU A 1 99 ? 34.903 9.390 6.752 1.00 17.07 99 GLU A O 1
ATOM 781 N N . GLU A 1 100 ? 35.203 9.494 4.511 1.00 16.60 100 GLU A N 1
ATOM 782 C CA . GLU A 1 100 ? 33.940 10.157 4.190 1.00 17.78 100 GLU A CA 1
ATOM 783 C C . GLU A 1 100 ? 33.272 9.406 3.046 1.00 18.13 100 GLU A C 1
ATOM 784 O O . GLU A 1 100 ? 33.931 9.056 2.064 1.00 18.75 100 GLU A O 1
ATOM 790 N N . LYS A 1 101 ? 31.964 9.183 3.150 1.00 15.79 101 LYS A N 1
ATOM 791 C CA . LYS A 1 101 ? 31.210 8.505 2.104 1.00 15.70 101 LYS A CA 1
ATOM 792 C C . LYS A 1 101 ? 29.826 9.133 1.994 1.00 16.48 101 LYS A C 1
ATOM 793 O O . LYS A 1 101 ? 29.183 9.384 3.010 1.00 15.03 101 LYS A O 1
ATOM 799 N N . VAL A 1 102 ? 29.387 9.396 0.758 1.00 15.89 102 VAL A N 1
ATOM 800 C CA . VAL A 1 102 ? 28.025 9.830 0.503 1.00 16.56 102 VAL A CA 1
ATOM 801 C C . VAL A 1 102 ? 27.210 8.642 0.002 1.00 17.05 102 VAL A C 1
ATOM 802 O O . VAL A 1 102 ? 27.630 7.934 -0.930 1.00 18.90 102 VAL A O 1
ATOM 806 N N . LEU A 1 103 ? 26.061 8.435 0.646 1.00 16.38 103 LEU A N 1
ATOM 807 C CA . LEU A 1 103 ? 25.095 7.422 0.267 1.00 16.81 103 LEU A CA 1
ATOM 808 C C . LEU A 1 103 ? 23.864 8.103 -0.321 1.00 18.46 103 LEU A C 1
ATOM 809 O O . LEU A 1 103 ? 23.487 9.201 0.093 1.00 18.51 103 LEU A O 1
ATOM 814 N N . GLU A 1 104 ? 23.218 7.441 -1.282 1.00 18.96 104 GLU A N 1
ATOM 815 C CA . GLU A 1 104 ? 21.883 7.847 -1.675 1.00 21.58 104 GLU A CA 1
ATOM 816 C C . GLU A 1 104 ? 20.914 6.767 -1.222 1.00 21.95 104 GLU A C 1
ATOM 817 O O . GLU A 1 104 ? 20.953 5.636 -1.711 1.00 23.67 104 GLU A O 1
ATOM 823 N N . LEU A 1 105 ? 20.060 7.131 -0.269 1.00 21.55 105 LEU A N 1
ATOM 824 C CA . LEU A 1 105 ? 19.200 6.171 0.396 1.00 22.62 105 LEU A CA 1
ATOM 825 C C . LEU A 1 105 ? 17.756 6.592 0.173 1.00 24.94 105 LEU A C 1
ATOM 826 O O . LEU A 1 105 ? 17.317 7.601 0.717 1.00 23.87 105 LEU A O 1
ATOM 831 N N . TYR A 1 106 ? 17.048 5.823 -0.671 1.00 26.22 106 TYR A N 1
ATOM 832 C CA . TYR A 1 106 ? 15.637 6.061 -0.923 1.00 27.30 106 TYR A CA 1
ATOM 833 C C . TYR A 1 106 ? 15.471 7.515 -1.381 1.00 26.19 106 TYR A C 1
ATOM 834 O O . TYR A 1 106 ? 14.558 8.199 -0.947 1.00 31.86 106 TYR A O 1
ATOM 843 N N . GLY A 1 107 ? 16.410 7.997 -2.208 1.00 27.24 107 GLY A N 1
ATOM 844 C CA . GLY A 1 107 ? 16.352 9.344 -2.770 1.00 27.67 107 GLY A CA 1
ATOM 845 C C . GLY A 1 107 ? 17.098 10.422 -1.972 1.00 27.24 107 GLY A C 1
ATOM 846 O O . GLY A 1 107 ? 17.248 11.543 -2.452 1.00 29.46 107 GLY A O 1
ATOM 847 N N . ARG A 1 108 ? 17.574 10.096 -0.763 1.00 24.36 108 ARG A N 1
ATOM 848 C CA . ARG A 1 108 ? 18.135 11.086 0.143 1.00 22.22 108 ARG A CA 1
ATOM 849 C C . ARG A 1 108 ? 19.654 10.936 0.215 1.00 20.27 108 ARG A C 1
ATOM 850 O O . ARG A 1 108 ? 20.143 9.861 0.54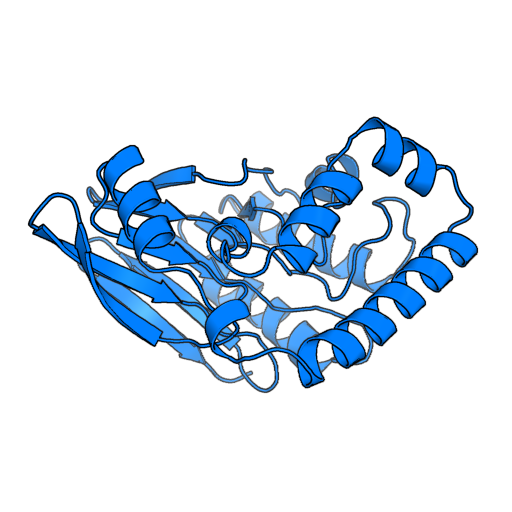4 1.00 21.41 108 ARG A O 1
ATOM 858 N N . ARG A 1 109 ? 20.401 12.011 -0.043 1.00 19.15 109 ARG A N 1
ATOM 859 C CA . ARG A 1 109 ? 21.855 11.960 0.005 1.00 18.33 109 ARG A CA 1
ATOM 860 C C . ARG A 1 109 ? 22.326 12.214 1.431 1.00 17.50 109 ARG A C 1
ATOM 861 O O . ARG A 1 109 ? 21.940 13.203 2.055 1.00 17.10 109 ARG A O 1
ATOM 869 N N . VAL A 1 110 ? 23.147 11.295 1.943 1.00 15.19 110 VAL A N 1
ATOM 870 C CA . VAL A 1 110 ? 23.586 11.321 3.332 1.00 14.63 110 VAL A CA 1
ATOM 871 C C . VAL A 1 110 ? 25.095 11.130 3.385 1.00 14.50 110 VAL A C 1
ATOM 872 O O . VAL A 1 110 ? 25.610 10.160 2.831 1.00 15.00 110 VAL A O 1
ATOM 876 N N . LEU A 1 111 ? 25.787 12.030 4.085 1.00 13.13 111 LEU A N 1
ATOM 877 C CA . LEU A 1 111 ? 27.218 11.927 4.338 1.00 12.98 111 LEU A CA 1
ATOM 878 C C . LEU A 1 111 ? 27.413 11.161 5.646 1.00 12.92 111 LEU A C 1
ATOM 879 O O . LEU A 1 111 ? 26.739 11.450 6.632 1.00 13.21 111 LEU A O 1
ATOM 884 N N . ILE A 1 112 ? 28.346 10.195 5.644 1.00 12.46 112 ILE A N 1
ATOM 885 C CA . ILE A 1 112 ? 28.704 9.424 6.831 1.00 12.32 112 ILE A CA 1
ATOM 886 C C . ILE A 1 112 ? 30.209 9.490 7.053 1.00 12.63 112 ILE A C 1
ATOM 887 O O . ILE A 1 112 ? 31.002 9.566 6.118 1.00 12.60 112 ILE A O 1
ATOM 892 N N . MET A 1 113 ? 30.596 9.507 8.334 1.00 13.06 113 MET A N 1
ATOM 893 C CA . MET A 1 113 ? 31.996 9.476 8.732 1.00 13.59 113 MET A CA 1
ATOM 894 C C . MET A 1 113 ? 32.061 9.127 10.212 1.00 12.89 113 MET A C 1
ATOM 895 O O . MET A 1 113 ? 31.039 9.138 10.884 1.00 12.21 113 MET A O 1
ATOM 900 N N . HIS A 1 114 ? 33.247 8.831 10.742 1.00 11.88 114 HIS A N 1
ATOM 901 C CA . HIS A 1 114 ? 33.350 8.561 12.168 1.00 11.99 114 HIS A CA 1
ATOM 902 C C . HIS A 1 114 ? 33.066 9.816 12.993 1.00 11.61 114 HIS A C 1
ATOM 903 O O . HIS A 1 114 ? 32.356 9.747 13.988 1.00 11.83 114 HIS A O 1
ATOM 910 N N . GLY A 1 115 ? 33.621 10.955 12.567 1.00 11.54 115 GLY A N 1
ATOM 911 C CA . GLY A 1 115 ? 33.384 12.220 13.242 1.00 12.64 115 GLY A CA 1
ATOM 912 C C . GLY A 1 115 ? 34.649 12.886 13.763 1.00 12.97 115 GLY A C 1
ATOM 913 O O . GLY A 1 115 ? 34.645 14.105 13.960 1.00 13.12 115 GLY A O 1
ATOM 914 N N . ASP A 1 116 ? 35.731 12.117 13.995 1.00 13.39 116 ASP A N 1
ATOM 915 C CA . ASP A 1 116 ? 36.917 12.693 14.631 1.00 13.57 116 ASP A CA 1
ATOM 916 C C . ASP A 1 116 ? 37.598 13.701 13.699 1.00 13.38 116 ASP A C 1
ATOM 917 O O . ASP A 1 116 ? 38.217 14.665 14.180 1.00 13.58 116 ASP A O 1
ATOM 922 N N . THR A 1 117 ? 37.415 13.570 12.381 1.00 13.84 117 THR A N 1
ATOM 923 C CA . THR A 1 117 ? 38.029 14.514 11.462 1.00 14.05 117 THR A CA 1
ATOM 924 C C . THR A 1 117 ? 37.323 15.871 11.531 1.00 14.68 117 THR A C 1
ATOM 925 O O . THR A 1 117 ? 37.850 16.843 10.997 1.00 16.34 117 THR A O 1
ATOM 929 N N . LEU A 1 118 ? 36.141 15.945 12.168 1.00 13.64 118 LEU A N 1
ATOM 930 C CA . LEU A 1 118 ? 35.436 17.218 12.321 1.00 13.22 118 LEU A CA 1
ATOM 931 C C . LEU A 1 118 ? 35.906 17.972 13.557 1.00 14.01 118 LEU A C 1
ATOM 932 O O . LEU A 1 118 ? 35.513 19.133 13.736 1.00 13.04 118 LEU A O 1
ATOM 937 N N . CYS A 1 119 ? 36.731 17.339 14.401 1.00 14.26 119 CYS A N 1
ATOM 938 C CA . CYS A 1 119 ? 37.151 17.926 15.661 1.00 15.13 119 CYS A CA 1
ATOM 939 C C . CYS A 1 119 ? 38.443 18.703 15.428 1.00 15.27 119 CYS A C 1
ATOM 940 O O . CYS A 1 119 ? 39.506 18.373 15.971 1.00 16.32 119 CYS A O 1
ATOM 943 N N . THR A 1 120 ? 38.328 19.745 14.596 1.00 15.67 120 THR A N 1
ATOM 944 C CA . THR A 1 120 ? 39.492 20.398 14.018 1.00 16.33 120 THR A CA 1
ATOM 945 C C . THR A 1 120 ? 40.147 21.364 15.002 1.00 17.52 120 THR A C 1
ATOM 946 O O . THR A 1 120 ? 41.274 21.798 14.751 1.00 19.91 120 THR A O 1
ATOM 950 N N . ASP A 1 121 ? 39.489 21.685 16.117 1.00 17.33 121 ASP A N 1
ATOM 951 C CA . ASP A 1 121 ? 40.074 22.613 17.075 1.00 19.51 121 ASP A CA 1
ATOM 952 C C . ASP A 1 121 ? 41.029 21.888 18.012 1.00 20.47 121 ASP A C 1
ATOM 953 O O . ASP A 1 121 ? 41.770 22.540 18.750 1.00 21.67 121 ASP A O 1
ATOM 958 N N . ASP A 1 122 ? 41.028 20.552 17.973 1.00 19.68 122 ASP A N 1
ATOM 959 C CA . ASP A 1 122 ? 41.935 19.801 18.829 1.00 21.91 122 ASP A CA 1
ATOM 960 C C . ASP A 1 122 ? 43.209 19.529 18.042 1.00 22.81 122 ASP A C 1
ATOM 961 O O . ASP A 1 122 ? 43.353 18.469 17.435 1.00 21.76 122 ASP A O 1
ATOM 966 N N . ALA A 1 123 ? 44.133 20.498 18.067 1.00 24.78 123 ALA A N 1
ATOM 967 C CA . ALA A 1 123 ? 45.366 20.416 17.304 1.00 24.80 123 ALA A CA 1
ATOM 968 C C . ALA A 1 123 ? 46.207 19.221 17.755 1.00 23.76 123 ALA A C 1
ATOM 969 O O . ALA A 1 123 ? 46.804 18.564 16.912 1.00 26.88 123 ALA A O 1
ATOM 971 N N . GLY A 1 124 ? 46.223 18.943 19.061 1.00 25.02 124 GLY A N 1
ATOM 972 C CA . GLY A 1 124 ? 46.961 17.817 19.622 1.00 26.18 124 GLY A CA 1
ATOM 973 C C . GLY A 1 124 ? 46.461 16.477 19.087 1.00 26.10 124 GLY A C 1
ATOM 974 O O . GLY A 1 124 ? 47.245 15.612 18.687 1.00 24.92 124 GLY A O 1
ATOM 975 N N . TYR A 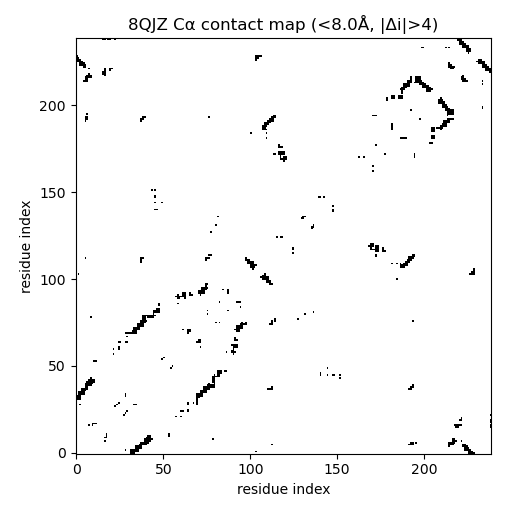1 125 ? 45.140 16.311 19.044 1.00 22.59 125 TYR A N 1
ATOM 976 C CA . TYR A 1 125 ? 44.587 15.088 18.479 1.00 19.56 125 TYR A CA 1
ATOM 977 C C . TYR A 1 125 ? 44.877 14.991 16.978 1.00 19.91 125 TYR A C 1
ATOM 978 O O . TYR A 1 125 ? 45.215 13.929 16.445 1.00 17.71 125 TYR A O 1
ATOM 987 N N . GLN A 1 126 ? 44.689 16.085 16.239 1.00 19.21 126 GLN A N 1
ATOM 988 C CA . GLN A 1 126 ? 44.837 16.018 14.796 1.00 19.71 126 GLN A CA 1
ATOM 989 C C . GLN A 1 126 ? 46.295 15.707 14.452 1.00 21.86 126 GLN A C 1
ATOM 990 O O . GLN A 1 126 ? 46.549 14.992 13.482 1.00 23.40 126 GLN A O 1
ATOM 996 N N . ALA A 1 127 ? 47.225 16.229 15.263 1.00 24.09 127 ALA A N 1
ATOM 997 C CA . ALA A 1 127 ? 48.644 15.941 15.094 1.00 25.23 127 ALA A CA 1
ATOM 998 C C . ALA A 1 127 ? 48.884 14.442 15.245 1.00 24.03 127 ALA A C 1
ATOM 999 O O . ALA A 1 127 ? 49.525 13.820 14.389 1.00 26.12 127 ALA A O 1
ATOM 1001 N N . PHE A 1 128 ? 48.368 13.897 16.350 1.00 23.83 128 PHE A N 1
ATOM 1002 C CA . PHE A 1 128 ? 48.453 12.475 16.647 1.00 22.03 128 PHE A CA 1
ATOM 1003 C C . PHE A 1 128 ? 47.853 11.656 15.507 1.00 21.34 128 PHE A C 1
ATOM 1004 O O . PHE A 1 128 ? 48.449 10.682 15.035 1.00 19.27 128 PHE A O 1
ATOM 1012 N N . ARG A 1 129 ? 46.647 12.046 15.076 1.00 20.14 129 ARG A N 1
ATOM 1013 C CA . ARG A 1 129 ? 45.945 11.301 14.049 1.00 19.49 129 ARG A CA 1
ATOM 1014 C C . ARG A 1 129 ? 46.782 11.222 12.771 1.00 20.81 129 ARG A C 1
ATOM 1015 O O . ARG A 1 129 ? 46.852 10.166 12.142 1.00 20.45 129 ARG A O 1
ATOM 1023 N N . ALA A 1 130 ? 47.397 12.344 12.367 1.00 21.03 130 ALA A N 1
ATOM 1024 C CA . ALA A 1 130 ? 48.151 12.357 11.123 1.00 22.62 130 ALA A CA 1
ATOM 1025 C C . ALA A 1 130 ? 49.319 11.373 11.215 1.00 22.32 130 ALA A C 1
ATOM 1026 O O . ALA A 1 130 ? 49.564 10.636 10.263 1.00 24.79 130 ALA A O 1
ATOM 1028 N N . LYS A 1 131 ? 49.976 11.329 12.378 1.00 22.90 131 LYS A N 1
ATOM 1029 C CA . LYS A 1 131 ? 51.124 10.451 12.587 1.00 25.00 131 LYS A CA 1
ATOM 1030 C C . LYS A 1 131 ? 50.710 8.980 12.490 1.00 23.23 131 LYS A C 1
ATOM 1031 O O . LYS A 1 131 ? 51.323 8.212 11.751 1.00 23.81 131 LYS A O 1
ATOM 1037 N N . VAL A 1 132 ? 49.646 8.577 13.197 1.00 22.10 132 VAL A N 1
ATOM 1038 C CA . VAL A 1 132 ? 49.303 7.157 13.270 1.00 20.84 132 VAL A CA 1
ATOM 1039 C C . VAL A 1 132 ? 48.593 6.690 11.997 1.00 20.00 132 VAL A C 1
ATOM 1040 O O . VAL A 1 132 ? 48.422 5.485 11.790 1.00 19.65 132 VAL A O 1
ATOM 1044 N N . HIS A 1 133 ? 48.238 7.611 11.091 1.00 19.77 133 HIS A N 1
ATOM 1045 C CA . HIS A 1 133 ? 47.680 7.240 9.803 1.00 20.83 133 HIS A CA 1
ATOM 1046 C C . HIS A 1 133 ? 48.748 7.120 8.708 1.00 21.39 133 HIS A C 1
ATOM 1047 O O . HIS A 1 133 ? 48.400 6.828 7.567 1.00 23.83 133 HIS A O 1
ATOM 1054 N N . LYS A 1 134 ? 50.025 7.325 9.048 1.00 22.67 134 LYS A N 1
ATOM 1055 C CA . LYS A 1 134 ? 51.104 7.141 8.083 1.00 25.17 134 LYS A CA 1
ATOM 1056 C C . LYS A 1 134 ? 51.309 5.649 7.841 1.00 23.69 134 LYS A C 1
ATOM 1057 O O . LYS A 1 134 ? 51.646 4.924 8.772 1.00 22.94 134 LYS A O 1
ATOM 1063 N N . PRO A 1 135 ? 51.104 5.160 6.598 1.00 26.25 135 PRO A N 1
ATOM 1064 C CA . PRO A 1 135 ? 51.219 3.729 6.315 1.00 27.52 135 PRO A CA 1
ATOM 1065 C C . PRO A 1 135 ? 52.560 3.141 6.752 1.00 28.23 135 PRO A C 1
ATOM 1066 O O . PRO A 1 135 ? 52.599 2.033 7.280 1.00 28.28 135 PRO A O 1
ATOM 1070 N N . TRP A 1 136 ? 53.658 3.890 6.573 1.00 27.79 136 TRP A N 1
ATOM 1071 C CA . TRP A 1 136 ? 54.975 3.357 6.902 1.00 28.61 136 TRP A CA 1
ATOM 1072 C C . TRP A 1 136 ? 55.088 3.106 8.407 1.00 27.79 136 TRP A C 1
ATOM 1073 O O . TRP A 1 136 ? 55.666 2.104 8.830 1.00 28.52 136 TRP A O 1
ATOM 1084 N N . LEU A 1 137 ? 54.510 4.003 9.222 1.00 24.38 137 LEU A N 1
ATOM 1085 C CA . LEU A 1 137 ? 54.556 3.866 10.666 1.00 23.14 137 LEU A CA 1
ATOM 1086 C C . LEU A 1 137 ? 53.620 2.751 11.139 1.00 21.01 137 LEU A C 1
ATOM 1087 O O . LEU A 1 137 ? 53.956 2.025 12.071 1.00 21.19 137 LEU A O 1
ATOM 1092 N N . GLN A 1 138 ? 52.451 2.627 10.508 1.00 21.22 138 GLN A N 1
ATOM 1093 C CA . GLN A 1 138 ? 51.555 1.518 10.817 1.00 21.47 138 GLN A CA 1
ATOM 1094 C C . GLN A 1 138 ? 52.234 0.176 10.544 1.00 22.64 138 GLN A C 1
ATOM 1095 O O . GLN A 1 138 ? 52.179 -0.728 11.373 1.00 20.07 138 GLN A O 1
ATOM 1101 N N . MET A 1 139 ? 52.851 0.058 9.364 1.00 25.00 139 MET A N 1
ATOM 1102 C CA . MET A 1 139 ? 53.460 -1.196 8.945 1.00 27.74 139 MET A CA 1
ATOM 1103 C C . MET A 1 139 ? 54.622 -1.538 9.879 1.00 25.95 139 MET A C 1
ATOM 1104 O O . MET A 1 139 ? 54.858 -2.706 10.175 1.00 26.33 139 MET A O 1
ATOM 1109 N N . LEU A 1 140 ? 55.289 -0.512 10.423 1.00 25.39 140 LEU A N 1
ATOM 1110 C CA . LEU A 1 140 ? 56.352 -0.673 11.400 1.00 23.61 140 LEU A CA 1
ATOM 1111 C C . LEU A 1 140 ? 55.825 -1.136 12.768 1.00 23.68 140 LEU A C 1
ATOM 1112 O O . LEU A 1 140 ? 56.376 -2.048 13.381 1.00 22.56 140 LEU A O 1
ATOM 1117 N N . PHE A 1 141 ? 54.726 -0.532 13.254 1.00 19.67 141 PHE A N 1
ATOM 1118 C CA . PHE A 1 141 ? 54.060 -0.965 14.478 1.00 18.68 141 PHE A CA 1
ATOM 1119 C C . PHE A 1 141 ? 53.638 -2.435 14.381 1.00 16.60 141 PHE A C 1
ATOM 1120 O O . PHE A 1 141 ? 53.787 -3.186 15.343 1.00 17.04 141 PHE A O 1
ATOM 1128 N N . LEU A 1 142 ? 53.077 -2.815 13.227 1.00 17.37 142 LEU A N 1
ATOM 1129 C CA . LEU A 1 142 ? 52.533 -4.151 13.024 1.00 17.32 142 LEU A CA 1
ATOM 1130 C C . LEU A 1 142 ? 53.622 -5.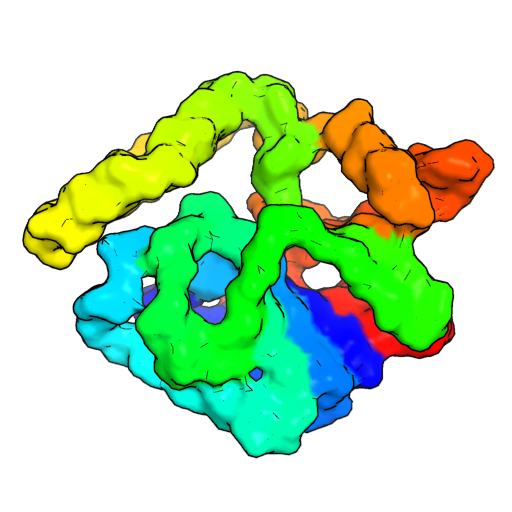222 13.011 1.00 18.94 142 LEU A C 1
ATOM 1131 O O . LEU A 1 142 ? 53.316 -6.401 13.167 1.00 19.12 142 LEU A O 1
ATOM 1136 N N . ALA A 1 143 ? 54.887 -4.801 12.836 1.00 18.96 143 ALA A N 1
ATOM 1137 C CA . ALA A 1 143 ? 56.017 -5.725 12.837 1.00 19.42 143 ALA A CA 1
ATOM 1138 C C . ALA A 1 143 ? 56.476 -6.053 14.255 1.00 19.38 143 ALA A C 1
ATOM 1139 O O . ALA A 1 143 ? 57.262 -6.986 14.441 1.00 20.43 143 ALA A O 1
ATOM 1141 N N . LEU A 1 144 ? 56.017 -5.307 15.266 1.00 17.84 144 LEU A N 1
ATOM 1142 C CA . LEU A 1 144 ? 56.355 -5.575 16.653 1.00 18.04 144 LEU A CA 1
ATOM 1143 C C . LEU A 1 144 ? 55.622 -6.819 17.144 1.00 19.49 144 LEU A C 1
ATOM 1144 O O . LEU A 1 144 ? 54.545 -7.144 16.641 1.00 19.49 144 LEU A O 1
ATOM 1149 N N . PRO A 1 145 ? 56.144 -7.510 18.178 1.00 19.71 145 PRO A N 1
ATOM 1150 C CA . PRO A 1 145 ? 55.415 -8.615 18.798 1.00 20.01 145 PRO A CA 1
ATOM 1151 C C . PRO A 1 145 ? 54.056 -8.125 19.298 1.00 20.13 145 PRO A C 1
ATOM 1152 O O . PRO A 1 145 ? 53.929 -6.987 19.758 1.00 18.63 145 PRO A O 1
ATOM 1156 N N . LEU A 1 146 ? 53.061 -9.022 19.264 1.00 19.97 146 LEU A N 1
ATOM 1157 C CA . LEU A 1 146 ? 51.735 -8.718 19.786 1.00 20.63 146 LEU A CA 1
ATOM 1158 C C . LEU A 1 146 ? 51.799 -8.151 21.205 1.00 19.04 146 LEU A C 1
ATOM 1159 O O . LEU A 1 146 ? 51.119 -7.175 21.503 1.00 18.92 146 LEU A O 1
ATOM 1164 N N . PHE A 1 147 ? 52.609 -8.728 22.109 1.00 20.00 147 PHE A N 1
ATOM 1165 C CA . PHE A 1 147 ? 52.567 -8.279 23.490 1.00 20.82 147 PHE A CA 1
ATOM 1166 C C . PHE A 1 147 ? 53.089 -6.844 23.601 1.00 19.97 147 PHE A C 1
ATOM 1167 O O . PHE A 1 147 ? 52.637 -6.099 24.469 1.00 20.92 147 PHE A O 1
ATOM 1175 N N . VAL A 1 148 ? 54.034 -6.464 22.731 1.00 19.83 148 VAL A N 1
ATOM 1176 C CA . VAL A 1 148 ? 54.551 -5.103 22.739 1.00 20.56 148 VAL A CA 1
ATOM 1177 C C . VAL A 1 148 ? 53.475 -4.154 22.212 1.00 18.61 148 VAL A C 1
ATOM 1178 O O . VAL A 1 148 ? 53.273 -3.090 22.775 1.00 18.18 148 VAL A O 1
ATOM 1182 N N . ARG A 1 149 ? 52.797 -4.552 21.125 1.00 17.86 149 ARG A N 1
ATOM 1183 C CA . ARG A 1 149 ? 51.694 -3.754 20.608 1.00 17.73 149 ARG A CA 1
ATOM 1184 C C . ARG A 1 149 ? 50.603 -3.545 21.655 1.00 18.60 149 ARG A C 1
ATOM 1185 O O . ARG A 1 149 ? 50.079 -2.440 21.762 1.00 18.22 149 ARG A O 1
ATOM 1193 N N . LYS A 1 150 ? 50.287 -4.573 22.452 1.00 20.09 150 LYS A N 1
ATOM 1194 C CA . LYS A 1 150 ? 49.276 -4.420 23.496 1.00 22.43 150 LYS A CA 1
ATOM 1195 C C . LYS A 1 150 ? 49.719 -3.423 24.565 1.00 22.83 150 LYS A C 1
ATOM 1196 O O . LYS A 1 150 ? 48.922 -2.630 25.061 1.00 22.39 150 LYS A O 1
ATOM 1202 N N . ARG A 1 151 ? 51.003 -3.457 24.937 1.00 22.74 151 ARG A N 1
ATOM 1203 C CA . ARG A 1 151 ? 51.496 -2.511 25.923 1.00 23.25 151 ARG A CA 1
ATOM 1204 C C . ARG A 1 151 ? 51.430 -1.085 25.387 1.00 21.44 151 ARG A C 1
ATOM 1205 O O . ARG A 1 151 ? 51.065 -0.168 26.117 1.00 22.66 151 ARG A O 1
ATOM 1213 N N . ILE A 1 152 ? 51.798 -0.894 24.120 1.00 20.84 152 ILE A N 1
ATOM 1214 C CA . ILE A 1 152 ? 51.707 0.432 23.522 1.00 20.30 152 ILE A CA 1
ATOM 1215 C C . ILE A 1 152 ? 50.254 0.919 23.543 1.00 19.75 152 ILE A C 1
ATOM 1216 O O . ILE A 1 152 ? 49.976 2.064 23.906 1.00 20.87 152 ILE A O 1
ATOM 1221 N N . ALA A 1 153 ? 49.330 0.067 23.097 1.00 20.23 153 ALA A N 1
ATOM 1222 C CA . ALA A 1 153 ? 47.921 0.445 23.070 1.00 20.36 153 ALA A CA 1
ATOM 1223 C C . ALA A 1 153 ? 47.415 0.792 24.469 1.00 21.46 153 ALA A C 1
ATOM 1224 O O . ALA A 1 153 ? 46.691 1.766 24.635 1.00 22.08 153 ALA A O 1
ATOM 1226 N N . ALA A 1 154 ? 47.813 0.003 25.473 1.00 22.57 154 ALA A N 1
ATOM 1227 C CA . ALA A 1 154 ? 47.381 0.234 26.842 1.00 23.79 154 ALA A CA 1
ATOM 1228 C C . ALA A 1 154 ? 47.870 1.604 27.304 1.00 25.48 154 ALA A C 1
ATOM 1229 O O . ALA A 1 154 ? 47.115 2.350 27.927 1.00 27.59 154 ALA A O 1
ATOM 1231 N N . ARG A 1 155 ? 49.121 1.943 26.958 1.00 25.79 155 ARG A N 1
ATOM 1232 C CA . ARG A 1 155 ? 49.698 3.225 27.333 1.00 27.89 155 ARG A CA 1
ATOM 1233 C C . ARG A 1 155 ? 48.972 4.365 26.617 1.00 26.02 155 ARG A C 1
ATOM 1234 O O . ARG A 1 155 ? 48.700 5.419 27.200 1.00 26.74 155 ARG A O 1
ATOM 1242 N N . MET A 1 156 ? 48.675 4.162 25.334 1.00 25.13 156 MET A N 1
ATOM 1243 C CA . MET A 1 156 ? 47.950 5.150 24.554 1.00 24.54 156 MET A CA 1
ATOM 1244 C C . MET A 1 156 ? 46.568 5.404 25.151 1.00 24.36 156 MET A C 1
ATOM 1245 O O . MET A 1 156 ? 46.136 6.549 25.221 1.00 24.02 156 MET A O 1
ATOM 1250 N N . ARG A 1 157 ? 45.878 4.330 25.556 1.00 24.19 157 ARG A N 1
ATOM 1251 C CA . ARG A 1 157 ? 44.561 4.442 26.166 1.00 25.14 157 ARG A CA 1
ATOM 1252 C C . ARG A 1 157 ? 44.665 5.263 27.452 1.00 25.74 157 ARG A C 1
ATOM 1253 O O . ARG A 1 157 ? 43.866 6.172 27.674 1.00 24.64 157 ARG A O 1
ATOM 1261 N N . ALA A 1 158 ? 45.653 4.931 28.297 1.00 26.27 158 ALA A N 1
ATOM 1262 C CA . ALA A 1 158 ? 45.819 5.594 29.583 1.00 26.64 158 ALA A CA 1
ATOM 1263 C C . ALA A 1 158 ? 46.111 7.082 29.393 1.00 26.90 158 ALA A C 1
ATOM 1264 O O . ALA A 1 158 ? 45.509 7.912 30.072 1.00 28.79 158 ALA A O 1
ATOM 1266 N N . ASN A 1 159 ? 47.034 7.413 28.478 1.00 28.07 159 ASN A N 1
ATOM 1267 C CA . ASN A 1 159 ? 47.444 8.793 28.259 1.00 29.80 159 ASN A CA 1
ATOM 1268 C C . ASN A 1 159 ? 46.319 9.592 27.610 1.00 29.48 159 ASN A C 1
ATOM 1269 O O . ASN A 1 159 ? 46.238 10.807 27.782 1.00 30.12 159 ASN A O 1
ATOM 1274 N N . SER A 1 160 ? 45.488 8.902 26.827 1.00 28.45 160 SER A N 1
ATOM 1275 C CA . SER A 1 160 ? 44.337 9.515 26.192 1.00 27.43 160 SER A CA 1
ATOM 1276 C C . SER A 1 160 ? 43.316 9.930 27.250 1.00 28.32 160 SER A C 1
ATOM 1277 O O . SER A 1 160 ? 42.839 11.066 27.235 1.00 28.39 160 SER A O 1
ATOM 1280 N N . LYS A 1 161 ? 42.997 9.019 28.179 1.00 29.47 161 LYS A N 1
ATOM 1281 C CA . LYS A 1 161 ? 42.063 9.317 29.256 1.00 34.50 161 LYS A CA 1
ATOM 1282 C C . LYS A 1 161 ? 42.563 10.509 30.076 1.00 35.76 161 LYS A C 1
ATOM 1283 O O . LYS A 1 161 ? 41.776 11.369 30.478 1.00 35.01 161 LYS A O 1
ATOM 1289 N N . GLU A 1 162 ? 43.882 10.560 30.296 1.00 38.35 162 GLU A N 1
ATOM 1290 C CA . GLU A 1 162 ? 44.511 11.600 31.098 1.00 41.43 162 GLU A CA 1
ATOM 1291 C C . GLU A 1 162 ? 44.471 12.937 30.360 1.00 41.36 162 GLU A C 1
ATOM 1292 O O . GLU A 1 162 ? 44.184 13.966 30.970 1.00 42.17 162 GLU A O 1
ATOM 1298 N N . ALA A 1 163 ? 44.779 12.911 29.056 1.00 38.11 163 ALA A N 1
ATOM 1299 C CA . ALA A 1 163 ? 44.758 14.107 28.225 1.00 36.86 163 ALA A CA 1
ATOM 1300 C C . ALA A 1 163 ? 43.339 14.669 28.125 1.00 36.36 163 ALA A C 1
ATOM 1301 O O . ALA A 1 163 ? 43.155 15.881 28.221 1.00 37.19 163 ALA A O 1
ATOM 1303 N N . ASN A 1 164 ? 42.350 13.781 27.946 1.00 33.69 164 ASN A N 1
ATOM 1304 C CA . ASN A 1 164 ? 40.956 14.164 27.749 1.00 33.56 164 ASN A CA 1
ATOM 1305 C C . ASN A 1 164 ? 40.392 14.870 28.985 1.00 36.47 164 ASN A C 1
ATOM 1306 O O . ASN A 1 164 ? 39.636 15.831 28.858 1.00 37.21 164 ASN A O 1
ATOM 1311 N N . SER A 1 165 ? 40.748 14.396 30.185 1.00 39.46 165 SER A N 1
ATOM 1312 C CA . SER A 1 165 ? 40.238 14.993 31.413 1.00 39.80 165 SER A CA 1
ATOM 1313 C C . SER A 1 165 ? 40.708 16.444 31.566 1.00 38.38 165 SER A C 1
ATOM 1314 O O . SER A 1 165 ? 40.151 17.179 32.372 1.00 40.78 165 SER A O 1
ATOM 1317 N N . SER A 1 166 ? 41.726 16.855 30.794 1.00 38.84 166 SER A N 1
ATOM 1318 C CA . SER A 1 166 ? 42.302 18.193 30.867 1.00 40.05 166 SER A CA 1
ATOM 1319 C C . SER A 1 166 ? 41.823 19.097 29.722 1.00 38.86 166 SER A C 1
ATOM 1320 O O . SER A 1 166 ? 42.132 20.289 29.701 1.00 40.15 166 SER A O 1
ATOM 1323 N N . LYS A 1 167 ? 41.080 18.540 28.757 1.00 32.82 167 LYS A N 1
ATOM 1324 C CA . LYS A 1 167 ? 40.706 19.273 27.554 1.00 31.14 167 LYS A CA 1
ATOM 1325 C C . LYS A 1 167 ? 39.326 19.903 27.722 1.00 27.24 167 LYS A C 1
ATOM 1326 O O . LYS A 1 167 ? 38.432 19.316 28.322 1.00 26.66 167 LYS A O 1
ATOM 1332 N N . SER A 1 168 ? 39.141 21.075 27.114 1.00 28.70 168 SER A N 1
ATOM 1333 C CA . SER A 1 168 ? 37.843 21.726 27.125 1.00 28.55 168 SER A CA 1
ATOM 1334 C C . SER A 1 168 ? 36.845 20.904 26.312 1.00 27.47 168 SER A C 1
ATOM 1335 O O . SER A 1 168 ? 37.213 20.178 25.387 1.00 26.22 168 SER A O 1
ATOM 1338 N N . LEU A 1 169 ? 35.569 21.036 26.665 1.00 28.25 169 LEU A N 1
ATOM 1339 C CA . LEU A 1 169 ? 34.514 20.343 25.954 1.00 29.88 169 LEU A CA 1
ATOM 1340 C C . LEU A 1 169 ? 34.508 20.784 24.490 1.00 27.39 169 LEU A C 1
ATOM 1341 O O . LEU A 1 169 ? 34.244 19.963 23.610 1.00 26.96 169 LEU A O 1
ATOM 1346 N N . ALA A 1 170 ? 34.820 22.064 24.235 1.00 25.17 170 ALA A N 1
ATOM 1347 C CA . ALA A 1 170 ? 34.808 22.598 22.880 1.00 25.15 170 ALA A CA 1
ATOM 1348 C C . ALA A 1 170 ? 35.836 21.893 21.995 1.00 27.10 170 ALA A C 1
ATOM 1349 O O . ALA A 1 170 ? 35.510 21.495 20.877 1.00 26.55 170 ALA A O 1
ATOM 1351 N N . ILE A 1 171 ? 37.085 21.719 22.449 1.00 27.94 171 ILE A N 1
ATOM 1352 C CA . ILE A 1 171 ? 38.064 21.144 21.530 1.00 29.48 171 ILE A CA 1
ATOM 1353 C C . ILE A 1 171 ? 37.749 19.670 21.271 1.00 27.59 171 ILE A C 1
ATOM 1354 O O . ILE A 1 171 ? 38.151 19.114 20.253 1.00 29.25 171 ILE A O 1
ATOM 1359 N N . MET A 1 172 ? 36.977 19.026 22.145 1.00 24.53 172 MET A N 1
ATOM 1360 C CA . MET A 1 172 ? 36.679 17.616 21.940 1.00 25.86 172 MET A CA 1
ATOM 1361 C C . MET A 1 172 ? 35.339 17.369 21.252 1.00 23.77 172 MET A C 1
ATOM 1362 O O . MET A 1 172 ? 34.929 16.219 21.085 1.00 28.71 172 MET A O 1
ATOM 1367 N N . ASP A 1 173 ? 34.632 18.435 20.899 1.00 19.12 173 ASP A N 1
ATOM 1368 C CA . ASP A 1 173 ? 33.442 18.294 20.077 1.00 16.72 173 ASP A CA 1
ATOM 1369 C C . ASP A 1 173 ? 33.777 18.776 18.671 1.00 14.71 173 ASP A C 1
ATOM 1370 O O . ASP A 1 173 ? 34.817 19.373 18.436 1.00 15.53 173 ASP A O 1
ATOM 1375 N N . VAL A 1 174 ? 32.889 18.483 17.721 1.00 13.66 174 VAL A N 1
ATOM 1376 C CA . VAL A 1 174 ? 33.058 18.911 16.350 1.00 13.03 174 VAL A CA 1
ATOM 1377 C C . VAL A 1 174 ? 33.127 20.434 16.267 1.00 13.09 174 VAL A C 1
ATOM 1378 O O . VAL A 1 174 ? 32.562 21.143 17.098 1.00 13.70 174 VAL A O 1
ATOM 1382 N N . ASN A 1 175 ? 33.828 20.906 15.237 1.00 12.64 175 ASN A N 1
ATOM 1383 C CA . ASN A 1 175 ? 33.909 22.314 14.880 1.00 12.93 175 ASN A CA 1
ATOM 1384 C C . ASN A 1 175 ? 32.801 22.598 13.861 1.00 12.79 175 ASN A C 1
ATOM 1385 O O . ASN A 1 175 ? 32.654 21.866 12.891 1.00 12.79 175 ASN A O 1
ATOM 1390 N N . GLN A 1 176 ? 32.015 23.674 14.079 1.00 12.20 176 GLN A N 1
ATOM 1391 C CA . GLN A 1 176 ? 30.860 23.925 13.227 1.00 12.04 176 GLN A CA 1
ATOM 1392 C C . GLN A 1 176 ? 31.258 24.312 11.807 1.00 12.17 176 GLN A C 1
ATOM 1393 O O . GLN A 1 176 ? 30.582 23.910 10.870 1.00 12.61 176 GLN A O 1
ATOM 1399 N N . ASN A 1 177 ? 32.336 25.091 11.654 1.00 12.57 177 ASN A N 1
ATOM 1400 C CA . ASN A 1 177 ? 32.847 25.373 10.324 1.00 12.79 177 ASN A CA 1
ATOM 1401 C C . ASN A 1 177 ? 33.209 24.078 9.589 1.00 12.78 177 ASN A C 1
ATOM 1402 O O . ASN A 1 177 ? 32.910 23.946 8.406 1.00 13.00 177 ASN A O 1
ATOM 1407 N N . ALA A 1 178 ? 33.824 23.123 10.291 1.00 12.62 178 ALA A N 1
ATOM 1408 C CA . ALA A 1 178 ? 34.196 21.854 9.672 1.00 13.06 178 ALA A CA 1
ATOM 1409 C C . ALA A 1 178 ? 32.949 21.064 9.261 1.00 13.31 178 ALA A C 1
ATOM 1410 O O . ALA A 1 178 ? 32.913 20.445 8.187 1.00 12.96 178 ALA A O 1
ATOM 1412 N N . VAL A 1 179 ? 31.919 21.053 10.109 1.00 12.74 179 VAL A N 1
ATOM 1413 C CA . VAL A 1 179 ? 30.662 20.392 9.797 1.00 12.69 179 VAL A CA 1
ATOM 1414 C C . VAL A 1 179 ? 30.072 20.970 8.511 1.00 12.30 179 VAL A C 1
ATOM 1415 O O . VAL A 1 179 ? 29.722 20.260 7.570 1.00 12.76 179 VAL A O 1
ATOM 1419 N N . VAL A 1 180 ? 29.939 22.299 8.478 1.00 12.55 180 VAL A N 1
ATOM 1420 C CA . VAL A 1 180 ? 29.292 22.933 7.347 1.00 13.63 180 VAL A CA 1
ATOM 1421 C C . VAL A 1 180 ? 30.155 22.725 6.100 1.00 13.24 180 VAL A C 1
ATOM 1422 O O . VAL A 1 180 ? 29.633 22.441 5.020 1.00 13.79 180 VAL A O 1
ATOM 1426 N N . SER A 1 181 ? 31.472 22.859 6.252 1.00 14.28 181 SER A N 1
ATOM 1427 C CA . SER A 1 181 ? 32.372 22.674 5.119 1.00 15.23 181 SER A CA 1
ATOM 1428 C C . SER A 1 181 ? 32.201 21.287 4.510 1.00 14.60 181 SER A C 1
ATOM 1429 O O . SER A 1 181 ? 32.143 21.148 3.297 1.00 15.45 181 SER A O 1
ATOM 1432 N N . ALA A 1 182 ? 32.097 20.250 5.353 1.00 14.44 182 ALA A N 1
ATOM 1433 C CA . ALA A 1 182 ? 31.950 18.886 4.863 1.00 14.20 182 ALA A CA 1
ATOM 1434 C C . ALA A 1 182 ? 30.614 18.731 4.148 1.00 14.12 182 ALA A C 1
ATOM 1435 O O . ALA A 1 182 ? 30.532 18.102 3.089 1.00 13.91 182 ALA A O 1
ATOM 1437 N N . MET A 1 183 ? 29.541 19.280 4.730 1.00 13.49 183 MET A N 1
ATOM 1438 C CA . MET A 1 183 ? 28.219 19.132 4.148 1.00 13.55 183 MET A CA 1
ATOM 1439 C C . MET A 1 183 ? 28.064 19.934 2.848 1.00 13.84 183 MET A C 1
ATOM 1440 O O . MET A 1 183 ? 27.286 19.538 1.965 1.00 15.04 183 MET A O 1
ATOM 1445 N N . GLU A 1 184 ? 28.834 21.022 2.693 1.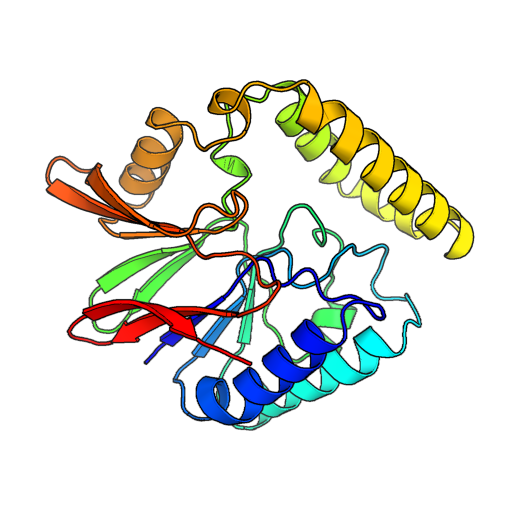00 14.38 184 GLU A N 1
ATOM 1446 C CA . GLU A 1 184 ? 28.782 21.791 1.459 1.00 14.87 184 GLU A CA 1
ATOM 1447 C C . GLU A 1 184 ? 29.737 21.215 0.413 1.00 15.95 184 GLU A C 1
ATOM 1448 O O . GLU A 1 184 ? 29.399 21.234 -0.761 1.00 17.22 184 GLU A O 1
ATOM 1454 N N . LYS A 1 185 ? 30.853 20.621 0.837 1.00 16.69 185 LYS A N 1
ATOM 1455 C CA . LYS A 1 185 ? 31.716 19.898 -0.094 1.00 17.49 185 LYS A CA 1
ATOM 1456 C C . LYS A 1 185 ? 30.911 18.830 -0.839 1.00 18.75 185 LYS A C 1
ATOM 1457 O O . LYS A 1 185 ? 31.027 18.694 -2.063 1.00 19.45 185 LYS A O 1
ATOM 1463 N N . HIS A 1 186 ? 30.081 18.084 -0.091 1.00 16.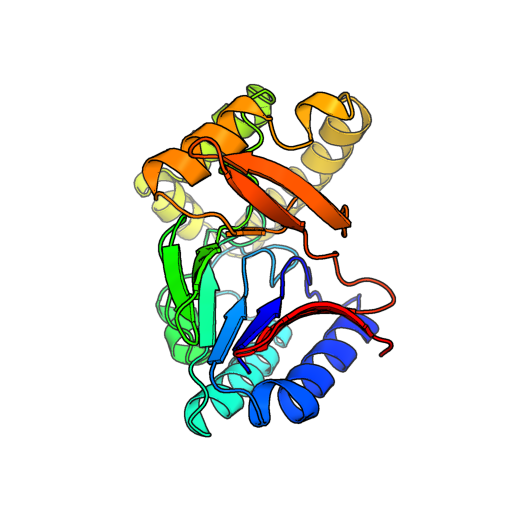73 186 HIS A N 1
ATOM 1464 C CA . HIS A 1 186 ? 29.321 16.944 -0.586 1.00 17.53 186 HIS A CA 1
ATOM 1465 C C . HIS A 1 186 ? 27.897 17.331 -0.999 1.00 18.28 186 HIS A C 1
ATOM 1466 O O . HIS A 1 186 ? 27.155 16.496 -1.529 1.00 20.71 186 HIS A O 1
ATOM 1473 N N . GLN A 1 187 ? 27.507 18.593 -0.756 1.00 17.81 187 GLN A N 1
ATOM 1474 C CA . GLN A 1 187 ? 26.190 19.138 -1.069 1.00 19.26 187 GLN A CA 1
ATOM 1475 C C . GLN A 1 187 ? 25.083 18.223 -0.536 1.00 19.70 187 GLN A C 1
ATOM 1476 O O . GLN A 1 187 ? 24.159 17.844 -1.256 1.00 22.27 187 GLN A O 1
ATOM 1482 N N . VAL A 1 188 ? 25.176 17.908 0.762 1.00 15.77 188 VAL A N 1
ATOM 1483 C CA . VAL A 1 188 ? 24.189 17.107 1.463 1.00 15.00 188 VAL A CA 1
ATOM 1484 C C . VAL A 1 188 ? 23.487 17.955 2.518 1.00 14.67 188 VAL A C 1
ATOM 1485 O O . VAL A 1 188 ? 24.026 18.937 3.038 1.00 14.07 188 VAL A O 1
ATOM 1489 N N . GLN A 1 189 ? 22.290 17.502 2.876 1.00 13.72 189 GLN A N 1
ATOM 1490 C CA . GLN A 1 189 ? 21.542 18.109 3.961 1.00 13.66 189 GLN A CA 1
ATOM 1491 C C . GLN A 1 189 ? 21.518 17.183 5.175 1.00 13.69 189 GLN A C 1
ATOM 1492 O O . GLN A 1 189 ? 20.885 17.521 6.167 1.00 13.13 189 GLN A O 1
ATOM 1498 N N . TRP A 1 190 ? 22.177 16.016 5.080 1.00 12.46 190 TRP A N 1
ATOM 1499 C CA . TRP A 1 190 ? 22.199 15.026 6.144 1.00 13.20 190 TRP A CA 1
ATOM 1500 C C . TRP A 1 190 ? 23.618 14.530 6.368 1.00 12.78 190 TRP A C 1
ATOM 1501 O O . TRP A 1 190 ? 24.289 14.155 5.415 1.00 12.74 190 TRP A O 1
ATOM 1512 N N . LEU A 1 191 ? 24.028 14.470 7.638 1.00 11.96 191 LEU A N 1
ATOM 1513 C CA . LEU A 1 191 ? 25.320 13.958 8.072 1.00 11.78 191 LEU A CA 1
ATOM 1514 C C . LEU A 1 191 ? 25.047 13.051 9.263 1.00 12.05 191 LEU A C 1
ATOM 1515 O O . LEU A 1 191 ? 24.320 13.452 10.172 1.00 11.72 191 LEU A O 1
ATOM 1520 N N . ILE A 1 192 ? 25.592 11.840 9.230 1.00 11.66 192 ILE A N 1
ATOM 1521 C CA . ILE A 1 192 ? 25.557 10.948 10.382 1.00 11.10 192 ILE A CA 1
ATOM 1522 C C . ILE A 1 192 ? 26.997 10.680 10.797 1.00 11.02 192 ILE A C 1
ATOM 1523 O O . ILE A 1 192 ? 27.836 10.349 9.960 1.00 11.45 192 ILE A O 1
ATOM 1528 N N . HIS A 1 193 ? 27.289 10.798 12.092 1.00 10.78 193 HIS A N 1
ATOM 1529 C CA . HIS A 1 193 ? 28.621 10.485 12.582 1.00 11.06 193 HIS A CA 1
ATOM 1530 C C . HIS A 1 193 ? 28.519 9.996 14.026 1.00 11.06 193 HIS A C 1
ATOM 1531 O O . HIS A 1 193 ? 27.453 10.006 14.632 1.00 11.43 193 HIS A O 1
ATOM 1538 N N . GLY A 1 194 ? 29.654 9.535 14.552 1.00 11.11 194 GLY A N 1
ATOM 1539 C CA . GLY A 1 194 ? 29.786 9.181 15.958 1.00 11.69 194 GLY A CA 1
ATOM 1540 C C . GLY A 1 194 ? 30.935 9.951 16.588 1.00 12.53 194 GLY A C 1
ATOM 1541 O O . GLY A 1 194 ? 31.004 11.176 16.472 1.00 11.48 194 GLY A O 1
ATOM 1542 N N . HIS A 1 195 ? 31.824 9.222 17.254 1.00 12.22 195 HIS A N 1
ATOM 1543 C CA . HIS A 1 195 ? 33.063 9.722 17.848 1.00 13.17 195 HIS A CA 1
ATOM 1544 C C . HIS A 1 195 ? 32.845 10.498 19.144 1.00 13.96 195 HIS A C 1
ATOM 1545 O O . HIS A 1 195 ? 33.506 10.229 20.153 1.00 14.04 195 HIS A O 1
ATOM 1552 N N . THR A 1 196 ? 31.934 11.475 19.134 1.00 13.94 196 THR A N 1
ATOM 1553 C CA . THR A 1 196 ? 31.809 12.375 20.274 1.00 13.87 196 THR A CA 1
ATOM 1554 C C . THR A 1 196 ? 30.998 11.780 21.423 1.00 15.67 196 THR A C 1
ATOM 1555 O O . THR A 1 196 ? 31.019 12.320 22.539 1.00 16.90 196 THR A O 1
ATOM 1559 N N . HIS A 1 197 ? 30.279 10.680 21.174 1.00 15.21 197 HIS A N 1
ATOM 1560 C CA . HIS A 1 197 ? 29.500 10.005 22.206 1.00 15.81 197 HIS A CA 1
ATOM 1561 C C . HIS A 1 197 ? 28.433 10.920 22.816 1.00 17.43 197 HIS A C 1
ATOM 1562 O O . HIS A 1 197 ? 28.021 10.722 23.963 1.00 19.54 197 HIS A O 1
ATOM 1569 N N . ARG A 1 198 ? 27.925 11.856 22.013 1.00 17.08 198 ARG A N 1
ATOM 1570 C CA . ARG A 1 198 ? 26.904 12.796 22.447 1.00 17.72 198 ARG A CA 1
ATOM 1571 C C . ARG A 1 198 ? 25.704 12.622 21.521 1.00 15.87 198 ARG A C 1
ATOM 1572 O O . ARG A 1 198 ? 25.482 13.427 20.630 1.00 15.77 198 ARG A O 1
ATOM 1580 N N . PRO A 1 199 ? 24.882 11.579 21.708 1.00 15.08 199 PRO A N 1
ATOM 1581 C CA . PRO A 1 199 ? 23.795 11.294 20.771 1.00 15.25 199 PRO A CA 1
ATOM 1582 C C . PRO A 1 199 ? 22.803 12.450 20.717 1.00 15.34 199 PRO A C 1
ATOM 1583 O O . PRO A 1 199 ? 22.412 12.983 21.762 1.00 16.49 199 PRO A O 1
ATOM 1587 N N . ALA A 1 200 ? 22.409 12.839 19.499 1.00 13.69 200 ALA A N 1
ATOM 1588 C CA . ALA A 1 200 ? 21.487 13.951 19.322 1.00 14.36 200 ALA A CA 1
ATOM 1589 C C . ALA A 1 200 ? 21.181 14.112 17.843 1.00 14.24 200 ALA A C 1
ATOM 1590 O O . ALA A 1 200 ? 21.904 13.611 16.992 1.00 13.31 200 ALA A O 1
ATOM 1592 N N . VAL A 1 201 ? 20.069 14.787 17.551 1.00 14.25 201 VAL A N 1
ATOM 1593 C CA . VAL A 1 201 ? 19.796 15.305 16.224 1.00 14.20 201 VAL A CA 1
ATOM 1594 C C . VAL A 1 201 ? 19.948 16.816 16.319 1.00 14.76 201 VAL A C 1
ATOM 1595 O O . VAL A 1 201 ? 19.228 17.463 17.088 1.00 15.34 201 VAL A O 1
ATOM 1599 N N . HIS A 1 202 ? 20.901 17.371 15.562 1.00 12.45 202 HIS A N 1
ATOM 1600 C CA . HIS A 1 202 ? 21.118 18.805 15.522 1.00 12.61 202 HIS A CA 1
ATOM 1601 C C . HIS A 1 202 ? 20.589 19.355 14.204 1.00 13.20 202 HIS A C 1
ATOM 1602 O O . HIS A 1 202 ? 20.864 18.818 13.140 1.00 13.64 202 HIS A O 1
ATOM 1609 N N . GLU A 1 203 ? 19.856 20.460 14.282 1.00 12.73 203 GLU A N 1
ATOM 1610 C CA . GLU A 1 203 ? 19.451 21.203 13.106 1.00 12.87 203 GLU A CA 1
ATOM 1611 C C . GLU A 1 203 ? 20.469 22.301 12.825 1.00 12.22 203 GLU A C 1
ATOM 1612 O O . GLU A 1 203 ? 20.973 22.970 13.728 1.00 13.10 203 GLU A O 1
ATOM 1618 N N . LEU A 1 204 ? 20.734 22.516 11.545 1.00 11.76 204 LEU A N 1
ATOM 1619 C CA . LEU A 1 204 ? 21.661 23.551 11.129 1.00 11.76 204 LEU A CA 1
ATOM 1620 C C . LEU A 1 204 ? 21.322 23.971 9.701 1.00 11.79 204 LEU A C 1
ATOM 1621 O O . LEU A 1 204 ? 20.319 23.543 9.146 1.00 11.43 204 LEU A O 1
ATOM 1626 N N . ILE A 1 205 ? 22.176 24.831 9.137 1.00 11.46 205 ILE A N 1
ATOM 1627 C CA . ILE A 1 205 ? 22.062 25.255 7.748 1.00 12.09 205 ILE A CA 1
ATOM 1628 C C . ILE A 1 205 ? 23.312 24.800 6.999 1.00 12.11 205 ILE A C 1
ATOM 1629 O O . ILE A 1 205 ? 24.431 24.981 7.465 1.00 12.77 205 ILE A O 1
ATOM 1634 N N . ALA A 1 206 ? 23.097 24.186 5.832 1.00 12.26 206 ALA A N 1
ATOM 1635 C CA . ALA A 1 206 ? 24.162 23.880 4.892 1.00 13.13 206 ALA A CA 1
ATOM 1636 C C . ALA A 1 206 ? 23.601 24.082 3.495 1.00 13.05 206 ALA A C 1
ATOM 1637 O O . ALA A 1 206 ? 22.448 23.777 3.277 1.00 13.02 206 ALA A O 1
ATOM 1639 N N . ASN A 1 207 ? 24.406 24.648 2.599 1.00 13.79 207 ASN A N 1
ATOM 1640 C CA . ASN A 1 207 ? 23.937 24.894 1.237 1.00 14.33 207 ASN A CA 1
ATOM 1641 C C . ASN A 1 207 ? 22.721 25.819 1.264 1.00 14.29 207 ASN A C 1
ATOM 1642 O O . ASN A 1 207 ? 21.832 25.715 0.424 1.00 14.48 207 ASN A O 1
ATOM 1647 N N . GLN A 1 208 ? 22.673 26.711 2.272 1.00 13.87 208 GLN A N 1
ATOM 1648 C CA . GLN A 1 208 ? 21.598 27.680 2.469 1.00 14.33 208 GLN A CA 1
ATOM 1649 C C . GLN A 1 208 ? 20.231 27.019 2.601 1.00 14.62 208 GLN A C 1
ATOM 1650 O O . GLN A 1 208 ? 19.203 27.630 2.320 1.00 15.29 208 GLN A O 1
ATOM 1656 N N . GLN A 1 209 ? 20.215 25.792 3.136 1.00 14.07 209 GLN A N 1
ATOM 1657 C CA . GLN A 1 209 ? 19.007 25.018 3.304 1.00 15.14 209 GLN A CA 1
ATOM 1658 C C . GLN A 1 209 ? 19.021 24.325 4.662 1.00 14.39 209 GLN A C 1
ATOM 1659 O O . GLN A 1 209 ? 20.091 24.087 5.231 1.00 13.34 209 GLN A O 1
ATOM 1665 N N . PRO A 1 210 ? 17.843 23.952 5.209 1.00 14.54 210 PRO A N 1
ATOM 1666 C CA . PRO A 1 210 ? 17.807 23.158 6.436 1.00 13.40 210 PRO A CA 1
ATOM 1667 C C . PRO A 1 210 ? 18.617 21.876 6.291 1.00 13.81 210 PRO A C 1
ATOM 1668 O O . PRO A 1 210 ? 18.576 21.205 5.259 1.00 13.65 210 PRO A O 1
ATOM 1672 N N . ALA A 1 211 ? 19.364 21.571 7.347 1.00 13.19 211 ALA A N 1
ATOM 1673 C CA . ALA A 1 211 ? 20.228 20.405 7.380 1.00 13.31 211 ALA A CA 1
ATOM 1674 C C . ALA A 1 211 ? 20.181 19.789 8.771 1.00 13.78 211 ALA A C 1
ATOM 1675 O O . ALA A 1 211 ? 19.743 20.412 9.743 1.00 13.16 211 ALA A O 1
ATOM 1677 N N . PHE A 1 212 ? 20.662 18.546 8.841 1.00 13.27 212 PHE A N 1
ATOM 1678 C CA . PHE A 1 212 ? 20.631 17.770 10.070 1.00 12.97 212 PHE A CA 1
ATOM 1679 C C . PHE A 1 212 ? 21.961 17.068 10.246 1.00 12.70 212 PHE A C 1
ATOM 1680 O O . PHE A 1 212 ? 22.473 16.486 9.297 1.00 12.68 212 PHE A O 1
ATOM 1688 N N . ARG A 1 213 ? 22.448 17.083 11.487 1.00 11.67 213 ARG A N 1
ATOM 1689 C CA . ARG A 1 213 ? 23.620 16.344 11.905 1.00 11.56 213 ARG A CA 1
ATOM 1690 C C . ARG A 1 213 ? 23.161 15.399 13.002 1.00 11.80 213 ARG A C 1
ATOM 1691 O O . ARG A 1 213 ? 22.733 15.833 14.073 1.00 12.22 213 ARG A O 1
ATOM 1699 N N . VAL A 1 214 ? 23.200 14.104 12.695 1.00 11.24 214 VAL A N 1
ATOM 1700 C CA . VAL A 1 214 ? 22.700 13.065 13.576 1.00 11.72 214 VAL A CA 1
ATOM 1701 C C . VAL A 1 214 ? 23.896 12.344 14.175 1.00 12.37 214 VAL A C 1
ATOM 1702 O O . VAL A 1 214 ? 24.720 11.805 13.448 1.00 12.10 214 VAL A O 1
ATOM 1706 N N . VAL A 1 215 ? 23.986 12.347 15.510 1.00 11.51 215 VAL A N 1
ATOM 1707 C CA . VAL A 1 215 ? 25.138 11.812 16.223 1.00 11.92 215 VAL A CA 1
ATOM 1708 C C . VAL A 1 215 ? 24.710 10.558 16.964 1.00 11.83 215 VAL A C 1
ATOM 1709 O O . VAL A 1 215 ? 23.735 10.574 17.721 1.00 12.04 215 VAL A O 1
ATOM 1713 N N . LEU A 1 216 ? 25.399 9.450 16.658 1.00 11.58 216 LEU A N 1
ATOM 1714 C CA . LEU A 1 216 ? 25.163 8.165 17.308 1.00 11.92 216 LEU A CA 1
ATOM 1715 C C . LEU A 1 216 ? 25.696 8.198 18.732 1.00 12.22 216 LEU A C 1
ATOM 1716 O O . LEU A 1 216 ? 26.589 8.975 19.048 1.00 13.06 216 LEU A O 1
ATOM 1721 N N . GLY A 1 217 ? 25.127 7.325 19.565 1.00 12.70 217 GLY A N 1
ATOM 1722 C CA . GLY A 1 217 ? 25.611 7.162 20.922 1.00 13.51 217 GLY A CA 1
ATOM 1723 C C . GLY A 1 217 ? 26.617 6.023 21.008 1.00 13.75 217 GLY A C 1
ATOM 1724 O O . GLY A 1 217 ? 26.627 5.106 20.183 1.00 14.02 217 GLY A O 1
ATOM 1725 N N . ALA A 1 218 ? 27.458 6.110 22.022 1.00 14.41 218 ALA A N 1
ATOM 1726 C CA . ALA A 1 218 ? 28.299 4.986 22.404 1.00 13.93 218 ALA A CA 1
ATOM 1727 C C . ALA A 1 218 ? 27.430 3.950 23.096 1.00 13.99 218 ALA A C 1
ATOM 1728 O O . ALA A 1 218 ? 26.420 4.270 23.736 1.00 14.36 218 ALA A O 1
ATOM 1730 N N . TRP A 1 219 ? 27.825 2.690 22.940 1.00 13.00 219 TRP A N 1
ATOM 1731 C CA . TRP A 1 219 ? 27.122 1.594 23.569 1.00 13.73 219 TRP A CA 1
ATOM 1732 C C . TRP A 1 219 ? 27.732 1.438 24.955 1.00 18.09 219 TRP A C 1
ATOM 1733 O O . TRP A 1 219 ? 28.956 1.429 25.095 1.00 20.17 219 TRP A O 1
ATOM 1744 N N . HIS A 1 220 ? 26.910 1.422 25.992 1.00 21.99 220 HIS A N 1
ATOM 1745 C CA . HIS A 1 220 ? 27.440 1.106 27.317 1.00 24.67 220 HIS A CA 1
ATOM 1746 C C . HIS A 1 220 ? 26.395 0.219 27.980 1.00 22.90 220 HIS A C 1
ATOM 1747 O O . HIS A 1 220 ? 26.556 -0.998 28.042 1.00 24.73 220 HIS A O 1
ATOM 1754 N N . THR A 1 221 ? 25.285 0.823 28.410 1.00 19.15 221 THR A N 1
ATOM 1755 C CA . THR A 1 221 ? 24.230 0.071 29.059 1.00 20.63 221 THR A CA 1
ATOM 1756 C C . THR A 1 221 ? 23.070 -0.138 28.102 1.00 17.05 221 THR A C 1
ATOM 1757 O O . THR A 1 221 ? 22.124 -0.847 28.425 1.00 19.36 221 THR A O 1
ATOM 1761 N N . GLU A 1 222 ? 23.141 0.522 26.936 1.00 16.65 222 GLU A N 1
ATOM 1762 C CA . GLU A 1 222 ? 22.166 0.344 25.871 1.00 16.35 222 GLU A CA 1
ATOM 1763 C C . GLU A 1 222 ? 22.852 0.627 24.541 1.00 15.24 222 GLU A C 1
ATOM 1764 O O . GLU A 1 222 ? 23.969 1.122 24.524 1.00 15.57 222 GLU A O 1
ATOM 1770 N N . GLY A 1 223 ? 22.181 0.275 23.446 1.00 14.32 223 GLY A N 1
ATOM 1771 C CA . GLY A 1 223 ? 22.680 0.590 22.113 1.00 14.41 223 GLY A CA 1
ATOM 1772 C C . GLY A 1 223 ? 21.982 1.805 21.510 1.00 14.34 223 GLY A C 1
ATOM 1773 O O . GLY A 1 223 ? 20.999 2.320 22.035 1.00 13.91 223 GLY A O 1
ATOM 1774 N N . SER A 1 224 ? 22.519 2.222 20.366 1.00 14.38 224 SER A N 1
ATOM 1775 C CA . SER A 1 224 ? 22.092 3.381 19.609 1.00 14.96 224 SER A CA 1
ATOM 1776 C C . SER A 1 224 ? 22.201 3.008 18.137 1.00 14.09 224 SER A C 1
ATOM 1777 O O . SER A 1 224 ? 23.189 2.376 17.753 1.00 12.83 224 SER A O 1
ATOM 1780 N N . MET A 1 225 ? 21.200 3.368 17.324 1.00 12.67 225 MET A N 1
ATOM 1781 C CA . MET A 1 225 ? 21.307 3.234 15.884 1.00 12.83 225 MET A CA 1
ATOM 1782 C C . MET A 1 225 ? 20.603 4.409 15.221 1.00 12.52 225 MET A C 1
ATOM 1783 O O . MET A 1 225 ? 19.716 5.034 15.811 1.00 13.06 225 MET A O 1
ATOM 1788 N N . VAL A 1 226 ? 20.970 4.658 13.961 1.00 11.97 226 VAL A N 1
ATOM 1789 C CA . VAL A 1 226 ? 20.145 5.463 13.079 1.00 12.54 226 VAL A CA 1
ATOM 1790 C C . VAL A 1 226 ? 19.525 4.535 12.049 1.00 12.96 226 VAL A C 1
ATOM 1791 O O . VAL A 1 226 ? 20.208 3.691 11.465 1.00 13.78 226 VAL A O 1
ATOM 1795 N N . LYS A 1 227 ? 18.204 4.680 11.884 1.00 13.98 227 LYS A N 1
ATOM 1796 C CA . LYS A 1 227 ? 17.457 3.910 10.914 1.00 15.13 227 LYS A CA 1
ATOM 1797 C C . LYS A 1 227 ? 16.961 4.864 9.842 1.00 14.57 227 LYS A C 1
ATOM 1798 O O . LYS A 1 227 ? 16.247 5.823 10.153 1.00 15.53 227 LYS A O 1
ATOM 1804 N N . VAL A 1 228 ? 17.383 4.627 8.599 1.00 14.51 228 VAL A N 1
ATOM 1805 C CA . VAL A 1 228 ? 16.987 5.455 7.471 1.00 15.29 228 VAL A CA 1
ATOM 1806 C C . VAL A 1 228 ? 15.996 4.669 6.614 1.00 16.38 228 VAL A C 1
ATOM 1807 O O . VAL A 1 228 ? 16.267 3.533 6.222 1.00 16.27 228 VAL A O 1
ATOM 1811 N N . THR A 1 229 ? 14.833 5.287 6.359 1.00 18.03 229 THR A N 1
ATOM 1812 C CA . THR A 1 229 ? 13.791 4.748 5.499 1.00 19.27 229 THR A CA 1
ATOM 1813 C C . THR A 1 229 ? 13.462 5.821 4.465 1.00 20.13 229 THR A C 1
ATOM 1814 O O . THR A 1 229 ? 14.039 6.899 4.500 1.00 19.56 229 THR A O 1
ATOM 1818 N N . ALA A 1 230 ? 12.525 5.540 3.551 1.00 21.83 230 ALA A N 1
ATOM 1819 C CA . ALA A 1 230 ? 12.112 6.534 2.571 1.00 23.23 230 ALA A CA 1
ATOM 1820 C C . ALA A 1 230 ? 11.642 7.817 3.253 1.00 23.09 230 ALA A C 1
ATOM 1821 O O . ALA A 1 230 ? 11.995 8.914 2.815 1.00 26.49 230 ALA A O 1
ATOM 1823 N N . ASP A 1 231 ? 10.885 7.664 4.345 1.00 24.55 231 ASP A N 1
ATOM 1824 C CA . ASP A 1 231 ? 10.138 8.752 4.950 1.00 27.72 231 ASP A CA 1
ATOM 1825 C C . ASP A 1 231 ? 10.843 9.352 6.165 1.00 26.60 231 ASP A C 1
ATOM 1826 O O . ASP A 1 231 ? 10.421 10.401 6.639 1.00 26.70 231 ASP A O 1
ATOM 1831 N N . ASP A 1 232 ? 11.885 8.704 6.710 1.00 22.42 232 ASP A N 1
ATOM 1832 C CA . ASP A 1 232 ? 12.419 9.197 7.969 1.00 23.50 232 ASP A CA 1
ATOM 1833 C C . ASP A 1 232 ? 13.895 8.840 8.129 1.00 20.05 232 ASP A C 1
ATOM 1834 O O . ASP A 1 232 ? 14.408 7.885 7.541 1.00 19.43 232 ASP A O 1
ATOM 1839 N N . VAL A 1 233 ? 14.541 9.644 8.976 1.00 18.58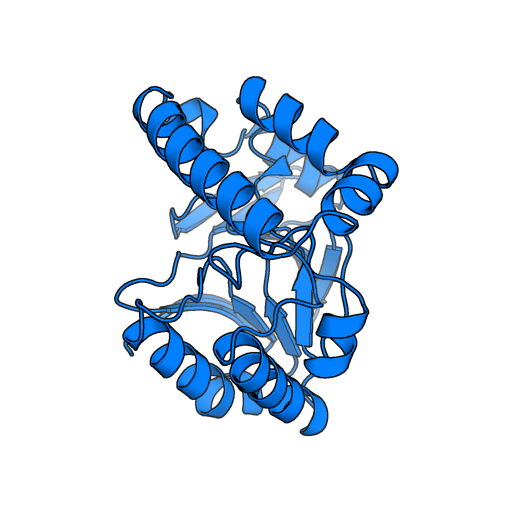 233 VAL A N 1
ATOM 1840 C CA . VAL A 1 233 ? 15.855 9.363 9.529 1.00 16.71 233 VAL A CA 1
ATOM 1841 C C . VAL A 1 233 ? 15.675 9.411 11.041 1.00 17.41 233 VAL A C 1
ATOM 1842 O O . VAL A 1 233 ? 15.338 10.467 11.574 1.00 20.37 233 VAL A O 1
ATOM 1846 N N . GLU A 1 234 ? 15.822 8.271 11.721 1.00 15.76 234 GLU A N 1
ATOM 1847 C CA . GLU A 1 234 ? 15.461 8.175 13.127 1.00 16.56 234 GLU A CA 1
ATOM 1848 C C . GLU A 1 234 ? 16.666 7.723 13.947 1.00 15.27 234 GLU A C 1
ATOM 1849 O O . GLU A 1 234 ? 17.239 6.667 13.656 1.00 14.80 234 GLU A O 1
ATOM 1855 N N . LEU A 1 235 ? 17.008 8.504 14.986 1.00 13.93 235 LEU A N 1
ATOM 1856 C CA . LEU A 1 235 ? 17.959 8.101 16.008 1.00 14.20 235 LEU A CA 1
ATOM 1857 C C . LEU A 1 235 ? 17.197 7.363 17.107 1.00 15.37 235 LEU A C 1
ATOM 1858 O O . LEU A 1 235 ? 16.290 7.926 17.734 1.00 16.75 235 LEU A O 1
ATOM 1863 N N . ILE A 1 236 ? 17.569 6.104 17.323 1.00 15.17 236 ILE A N 1
ATOM 1864 C CA . ILE A 1 236 ? 16.840 5.182 18.175 1.00 17.32 236 ILE A CA 1
ATOM 1865 C C . ILE A 1 236 ? 17.803 4.635 19.216 1.00 17.97 236 ILE A C 1
ATOM 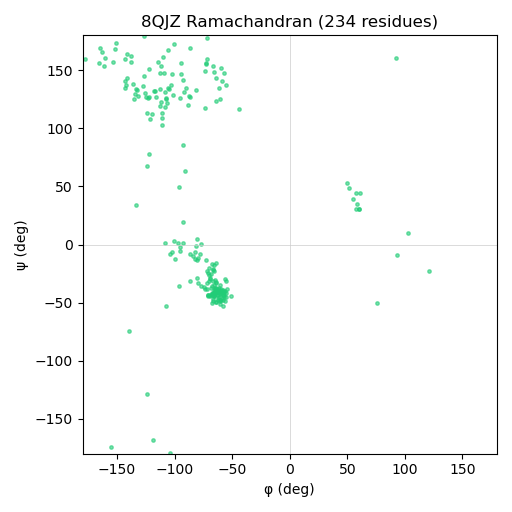1866 O O . ILE A 1 236 ? 18.822 4.075 18.844 1.00 16.65 236 ILE A O 1
ATOM 1871 N N . HIS A 1 237 ? 17.440 4.743 20.497 1.00 19.76 237 HIS A N 1
ATOM 1872 C CA . HIS A 1 237 ? 18.159 4.120 21.592 1.00 22.70 237 HIS A CA 1
ATOM 1873 C C . HIS A 1 237 ? 17.347 2.904 21.993 1.00 24.32 237 HIS A C 1
ATOM 1874 O O . HIS A 1 237 ? 16.117 2.972 22.054 1.00 25.10 237 HIS A O 1
ATOM 1881 N N . PHE A 1 238 ? 18.025 1.784 22.242 1.00 23.39 238 PHE A N 1
ATOM 1882 C CA . PHE A 1 238 ? 17.307 0.559 22.547 1.00 22.68 238 PHE A CA 1
ATOM 1883 C C . PHE A 1 238 ? 18.034 -0.225 23.629 1.00 24.28 238 PHE A C 1
ATOM 1884 O O . PHE A 1 238 ? 19.279 -0.277 23.678 1.00 22.07 238 PHE A O 1
ATOM 1892 N N . PRO A 1 239 ? 17.274 -0.885 24.528 1.00 25.52 239 PRO A N 1
ATOM 1893 C CA . PRO A 1 239 ? 17.886 -1.705 25.560 1.00 25.57 239 PRO A CA 1
ATOM 1894 C C . PRO A 1 239 ? 18.488 -2.996 25.014 1.00 23.54 239 PRO A C 1
ATOM 1895 O O . PRO A 1 239 ? 18.164 -3.488 23.927 1.00 23.38 239 PRO A O 1
ATOM 1899 N N . PHE A 1 240 ? 19.397 -3.526 25.819 1.00 24.04 240 PHE A N 1
ATOM 1900 C CA . PHE A 1 240 ? 19.947 -4.849 25.635 1.00 26.45 240 PHE A CA 1
ATOM 1901 C C . PHE A 1 240 ? 18.928 -5.884 26.151 1.00 28.35 240 PHE A C 1
ATOM 1902 O O . PHE A 1 240 ? 18.173 -5.460 27.061 1.00 34.71 240 PHE A O 1
#

Nearest PDB structures (foldseek):
  8qjz-assembly1_A  TM=1.004E+00  e=2.000E-50  Escherichia coli
  6ph9-assembly1_A  TM=9.988E-01  e=6.750E-41  Klebsiella pneumoniae
  6pib-assembly1_A  TM=9.880E-01  e=3.459E-41  Klebsiella pneumoniae
  5b49-assembly2_B  TM=9.831E-01  e=7.130E-33  Pseudomonas aeruginosa PAO1
  5k8k-assembly1_A  TM=9.639E-01  e=1.499E-30  Haemophilus influenzae Rd KW20

InterPro domains:
  IPR004843 Calcineurin-like, phosphoesterase domain [PF00149] (2-199)
  IPR010138 UDP-2,3-diacylglucosamine hydrolase [MF_00575] (1-240)
  IPR010138 UDP-2,3-diacylglucosamine hydrolase [TIGR01854] (3-232)
  IPR029052 Metallo-dependent phosphatase-like [G3DSA:3.60.21.10] (1-212)
  IPR029052 Metallo-dependent phosphatase-like [SSF56300] (3-239)
  IPR043461 UDP-2,3-diacylglucosamine hydrolase LpxH-like [PTHR34990] (1-238)

Radius of gyration: 17.4 Å; Cα contacts (8 Å, |Δi|>4): 479; chains: 1; bounding box: 46×43×34 Å

Secondary structure (DSSP, 8-state):
-EEEE----B-TT-HHHHHHHHHHHHHTGGGSSEEEE-S--BS----TT---HHHHHHHHHHHHHHHTT--EEE---SS-TT--HHHHHHHTEEE--SSEEEEETTEEEEE--SGGG-TT-HHHHHHHHHHT-HHHHHHHHTS-HHHHHHHHHHHHHHHHHHHTTS-TTTTS--HHHHHHHHHHTT-SEEEE-SS---EEEEEEETTEEEEEEEPPPPSSEEEEEEE-SS-EEEEEEE-

Foldseek 3Di:
DEKEFEQQQDDPVQVQSLVQVLCCLVPPQLPDQEYEYAENNHVAALAPPDPPVSLQVQLVSQLVSVVSPHAYEYAYDPRYPRDDDNSCVSNVYHYDYQWDWDQALNATEIEHAFQVQLVLQVVVVVVVVVCPPPVVSVVSSPDDPVVSVVVSVVVVVVVVVVVVVDDLSSQHGDVVSVQVVCQVVVHQHYEHERSQPADWDWDDHPNDIHIYGYAHHDRQWGWMWDDDNVDTDIDIGGD

Solvent-accessible surface area: 11764 Å² total; per-residue (Å²): 34,3,3,0,0,0,0,0,12,2,34,95,155,88,91,57,3,18,60,5,0,52,145,6,4,40,93,48,0,147,146,11,78,10,0,16,0,0,0,3,0,2,51,35,9,10,0,23,58,11,82,41,105,15,6,89,99,0,0,63,22,0,81,58,6,27,100,70,60,9,53,2,49,0,3,50,4,40,46,0,41,21,4,19,160,149,0,5,192,63,0,26,13,71,40,19,84,87,41,76,42,13,125,18,95,65,40,95,0,0,0,1,4,0,5,33,6,4,67,84,8,78,51,34,45,52,85,39,55,133,18,58,104,87,156,62,40,125,109,36,66,83,69,73,52,116,43,8,104,166,55,15,62,162,77,40,53,73,42,128,124,45,61,100,99,52,59,141,76,52,65,45,12,30,97,118,18,0,43,70,8,0,75,144,36,133,2,39,43,0,0,0,0,37,20,67,146,55,32,78,66,143,30,108,0,36,173,89,97,1,56,11,2,1,0,3,18,0,114,125,72,0,1,7,0,68,0,45,67,139,75,17,83,32,46,86,33,112,77

Organism: Escherichia coli (NCBI:txid562)

Sequence (239 aa):
ATLFIADLHLCVEEPAITAGFLRFLAEEARKADALYILGDLFEAWIIGDDDPNPLHRQMAAAIKAVSDSGVPCYFIHGNRDFLLGKRFARESGMTLLPEEKVLELYGRRVLIMHGDTLCTDDAGYQAFRAKVHKPWLQMLFLALPLFVRKRIAARMRANSKEANSSKSLAIMDVNQNAVVSAMEKHQVQWLIHGHTHRPAVHELIANQQPAFRVVLGAWHTEGSMVKVTADDVELIHFPF

B-factor: mean 19.49, std 8.06, range [10.11, 58.83]